Protein AF-A0A3A8H8J2-F1 (afdb_monomer)

Nearest PDB structures (foldseek):
  6zw6-assembly1_A  TM=9.682E-01  e=2.408E+00  Nostoc punctiforme
  6zw4-assembly1_A  TM=9.435E-01  e=4.474E+00  Nostoc punctiforme
  6zw5-assembly1_A  TM=9.559E-01  e=4.474E+00  Nostoc punctiforme
  6zw4-assembly1_E  TM=9.438E-01  e=4.205E+00  Nostoc punctiforme
  6zvr-assembly1_D  TM=9.524E-01  e=6.097E+00  Nostoc punctiforme

Solvent-accessible surface area (backbone atoms only — not comparable to full-atom values): 11533 Å² total; per-residue (Å²): 122,80,70,59,61,59,53,54,54,52,54,53,54,53,54,53,53,53,52,52,54,60,74,68,52,79,80,79,77,80,81,73,85,75,86,82,81,88,80,80,90,76,84,90,77,90,81,81,87,77,86,82,76,90,76,78,87,68,84,80,70,72,76,72,79,73,74,84,72,81,78,79,74,76,77,56,98,83,63,73,75,80,78,76,81,63,86,83,65,74,85,75,86,68,77,83,81,75,84,77,77,80,87,42,43,54,58,52,26,55,53,35,50,51,51,37,51,55,52,51,52,50,47,56,52,47,54,51,52,32,51,54,25,53,76,70,65,37,61,68,58,28,54,55,42,51,57,48,46,53,52,51,54,53,52,46,50,52,36,51,53,50,31,52,58,25,53,55,49,37,69,73,49,77,80,83,132

pLDDT: mean 78.13, std 18.02, range [47.19, 98.69]

Foldseek 3Di:
DVVVVVVVVVVVVVVVVVVVCVVPDDPPDDDDDDDDDDDDDDDDDDDDDDDDDDDDDDPDDDPDPDDPDPPPDDDDVPDDPPDPDDDCDDPDPDDDDDDDDDCALVVVLVVLVVVLVVLVVVLVVLVVVLVVCVVVVPPVSNVVSVVVNVVSVVVSVVSVVSSVVSVVRNVVDDDDD

Secondary structure (DSSP, 8-state):
-HHHHHHHHHHHHHHHHHHHHHHT---------PPPPPPPP-PPPPPPPPPPPPP-------PPPPP-----PPPPTTPPPPPP--TTPPPP-PPPPPPPPP--HHHHHHHHHHHHHHHHHHHHHHHHHHHHHHHTT-HHHHHHHHHHHHHHHHHHHHHHHHHHHHHHHHHHSPPP-

Sequence (177 aa):
MRNRERVMLGSAAVLVAALIAVALWPSREASSPAAAPPVPNASPGPVTAAQVSPKRAVPVRTPDPAPPHATVVPPSPGDVPPEPEVANAPPQQNDPIEEEKPQTARWKLEKTEHIATLLGRDVSRLEGERQEAKSRGDKARVEQVDALLKRHRVRLNELREEARTLAEAARSEPPEP

Structure (mmCIF, N/CA/C/O backbone):
data_AF-A0A3A8H8J2-F1
#
_entry.id   AF-A0A3A8H8J2-F1
#
loop_
_atom_site.group_PDB
_atom_site.id
_atom_site.type_symbol
_atom_site.label_atom_id
_atom_site.label_alt_id
_atom_site.label_comp_id
_atom_site.label_asym_id
_atom_site.label_entity_id
_atom_site.label_seq_id
_atom_site.pdbx_PDB_ins_code
_atom_site.Cartn_x
_atom_site.Cartn_y
_atom_site.Cartn_z
_atom_site.occupancy
_atom_site.B_iso_or_equiv
_atom_site.auth_seq_id
_atom_site.auth_comp_id
_atom_site.auth_asym_id
_atom_site.auth_atom_id
_atom_site.pdbx_PDB_model_num
ATOM 1 N N . MET A 1 1 ? 41.102 -11.142 32.131 1.00 49.00 1 MET A N 1
ATOM 2 C CA . MET A 1 1 ? 40.421 -11.950 31.087 1.00 49.00 1 MET A CA 1
ATOM 3 C C . MET A 1 1 ? 39.319 -12.885 31.620 1.00 49.00 1 MET A C 1
ATOM 5 O O . MET A 1 1 ? 38.440 -13.224 30.845 1.00 49.00 1 MET A O 1
ATOM 9 N N . ARG A 1 2 ? 39.259 -13.208 32.926 1.00 53.50 2 ARG A N 1
ATOM 10 C CA . ARG A 1 2 ? 38.277 -14.142 33.538 1.00 53.50 2 ARG A CA 1
ATOM 11 C C . ARG A 1 2 ? 36.784 -13.755 33.482 1.00 53.50 2 ARG A C 1
ATOM 13 O O . ARG A 1 2 ? 35.932 -14.595 33.747 1.00 53.50 2 ARG A O 1
ATOM 20 N N . ASN A 1 3 ? 36.444 -12.510 33.142 1.00 54.16 3 ASN A N 1
ATOM 21 C CA . ASN A 1 3 ? 35.048 -12.040 33.159 1.00 54.16 3 ASN A CA 1
ATOM 22 C C . ASN A 1 3 ? 34.329 -12.238 31.813 1.00 54.16 3 ASN A C 1
ATOM 24 O O . ASN A 1 3 ? 33.105 -12.201 31.775 1.00 54.16 3 ASN A O 1
ATOM 28 N N . ARG A 1 4 ? 35.067 -12.459 30.714 1.00 55.25 4 ARG A N 1
ATOM 29 C CA . ARG A 1 4 ? 34.482 -12.650 29.373 1.00 55.25 4 ARG A CA 1
ATOM 30 C C . ARG A 1 4 ? 33.966 -14.078 29.166 1.00 55.25 4 ARG A C 1
ATOM 32 O O . ARG A 1 4 ? 32.912 -14.260 28.571 1.00 55.25 4 ARG A O 1
ATOM 39 N N . GLU A 1 5 ? 34.641 -15.067 29.749 1.00 53.31 5 GLU A N 1
ATOM 40 C CA . GLU A 1 5 ? 34.224 -16.478 29.709 1.00 53.31 5 GLU A CA 1
ATOM 41 C C . GLU A 1 5 ? 32.900 -16.705 30.454 1.00 53.31 5 GLU A C 1
ATOM 43 O O . GLU A 1 5 ? 32.023 -17.410 29.965 1.00 53.31 5 GLU A O 1
ATOM 48 N N . ARG A 1 6 ? 32.695 -16.028 31.593 1.00 55.31 6 ARG A N 1
ATOM 49 C CA . ARG A 1 6 ? 31.456 -16.146 32.384 1.00 55.31 6 ARG A CA 1
ATOM 50 C C . ARG A 1 6 ? 30.223 -15.588 31.666 1.00 55.31 6 ARG A C 1
ATOM 52 O O . ARG A 1 6 ? 29.133 -16.121 31.842 1.00 55.31 6 ARG A O 1
ATOM 59 N N . VAL A 1 7 ? 30.391 -14.550 30.843 1.00 59.06 7 VAL A N 1
ATOM 60 C CA . VAL A 1 7 ? 29.289 -13.962 30.061 1.00 59.06 7 VAL A CA 1
ATOM 61 C C . VAL A 1 7 ? 28.930 -14.847 28.861 1.00 59.06 7 VAL A C 1
ATOM 63 O O . VAL A 1 7 ? 27.748 -15.026 28.581 1.00 59.06 7 VAL A O 1
ATOM 66 N N . MET A 1 8 ? 29.917 -15.470 28.204 1.00 58.06 8 MET A N 1
ATOM 67 C CA . MET A 1 8 ? 29.667 -16.426 27.113 1.00 58.06 8 MET A CA 1
ATOM 68 C C . MET A 1 8 ? 29.021 -17.739 27.585 1.00 58.06 8 MET A C 1
ATOM 70 O O . MET A 1 8 ? 28.168 -18.285 26.892 1.00 58.06 8 MET A O 1
ATOM 74 N N . LEU A 1 9 ? 29.374 -18.238 28.773 1.00 58.69 9 LEU A N 1
ATOM 75 C CA . LEU A 1 9 ? 28.719 -19.422 29.345 1.00 58.69 9 LEU A CA 1
ATOM 76 C C . LEU A 1 9 ? 27.254 -19.153 29.730 1.00 58.69 9 LEU A C 1
ATOM 78 O O . LEU A 1 9 ? 26.402 -20.023 29.557 1.00 58.69 9 LEU A O 1
ATOM 82 N N . GLY A 1 10 ? 26.943 -17.938 30.196 1.00 57.66 10 GLY A N 1
ATOM 83 C CA . GLY A 1 10 ? 25.572 -17.536 30.520 1.00 57.66 10 GLY A CA 1
ATOM 84 C C . GLY A 1 10 ? 24.660 -17.453 29.293 1.00 57.66 10 GLY A C 1
ATOM 85 O O . GLY A 1 10 ? 23.519 -17.906 29.350 1.00 57.66 10 GLY A O 1
ATOM 86 N N . SER A 1 11 ? 25.157 -16.935 28.163 1.00 59.81 11 SER A N 1
ATOM 87 C CA . SER A 1 11 ? 24.361 -16.839 26.931 1.00 59.81 11 SER A CA 1
ATOM 88 C C . SER A 1 11 ? 24.092 -18.203 26.291 1.00 59.81 11 SER A C 1
ATOM 90 O O . SER A 1 11 ? 22.988 -18.439 25.797 1.00 59.81 11 SER A O 1
ATOM 92 N N . ALA A 1 12 ? 25.055 -19.128 26.357 1.00 63.53 12 ALA A N 1
ATOM 93 C CA . ALA A 1 12 ? 24.879 -20.493 25.867 1.00 63.53 12 ALA A CA 1
ATOM 94 C C . ALA A 1 12 ? 23.806 -21.261 26.661 1.00 63.53 12 ALA A C 1
ATOM 96 O O . ALA A 1 12 ? 22.969 -21.941 26.069 1.00 63.53 12 ALA A O 1
ATOM 97 N N . ALA A 1 13 ? 23.769 -21.102 27.989 1.00 65.62 13 ALA A N 1
ATOM 98 C CA . ALA A 1 13 ? 22.772 -21.757 28.837 1.00 65.62 13 ALA A CA 1
ATOM 99 C C . ALA A 1 13 ? 21.334 -21.283 28.544 1.00 65.62 13 ALA A C 1
ATOM 101 O O . ALA A 1 13 ? 20.406 -22.092 28.521 1.00 65.62 13 ALA A O 1
ATOM 102 N N . VAL A 1 14 ? 21.146 -19.989 28.258 1.00 74.50 14 VAL A N 1
ATOM 103 C CA . VAL A 1 14 ? 19.829 -19.423 27.909 1.00 74.50 14 VAL A CA 1
ATOM 104 C C . VAL A 1 14 ? 19.326 -19.954 26.562 1.00 74.50 14 VAL A C 1
ATOM 106 O O . VAL A 1 14 ? 18.147 -20.279 26.432 1.00 74.50 14 VAL A O 1
ATOM 109 N N . LEU A 1 15 ? 20.215 -20.104 25.575 1.00 75.00 15 LEU A N 1
ATOM 110 C CA . LEU A 1 15 ? 19.875 -20.656 24.258 1.00 75.00 15 LEU A CA 1
ATOM 111 C C . LEU A 1 15 ? 19.410 -22.117 24.339 1.00 75.00 15 LEU A C 1
ATOM 113 O O . LEU A 1 15 ? 18.417 -22.485 23.712 1.00 75.00 15 LEU A O 1
ATOM 117 N N . VAL A 1 16 ? 20.081 -22.934 25.154 1.00 77.38 16 VAL A N 1
ATOM 118 C CA . VAL A 1 16 ? 19.696 -24.337 25.369 1.00 77.38 16 VAL A CA 1
ATOM 119 C C . VAL A 1 16 ? 18.342 -24.436 26.079 1.00 77.38 16 VAL A C 1
ATOM 121 O O . VAL A 1 16 ? 17.494 -25.226 25.668 1.00 77.38 16 VAL A O 1
ATOM 124 N N . ALA A 1 17 ? 18.090 -23.595 27.087 1.00 74.88 17 ALA A N 1
ATOM 125 C CA . ALA A 1 17 ? 16.802 -23.568 27.782 1.00 74.88 17 ALA A CA 1
ATOM 126 C C . ALA A 1 17 ? 15.639 -23.163 26.855 1.00 74.88 17 ALA A C 1
ATOM 128 O O . ALA A 1 17 ? 14.565 -23.762 26.916 1.00 74.88 17 ALA A O 1
ATOM 129 N N . ALA A 1 18 ? 15.859 -22.194 25.960 1.00 75.75 18 ALA A N 1
ATOM 130 C CA . ALA A 1 18 ? 14.857 -21.773 24.982 1.00 75.75 18 ALA A CA 1
ATOM 131 C C . ALA A 1 18 ? 14.518 -22.888 23.977 1.00 75.75 18 ALA A C 1
ATOM 133 O O . ALA A 1 18 ? 13.346 -23.108 23.675 1.00 75.75 18 ALA A O 1
ATOM 134 N N . LEU A 1 19 ? 15.521 -23.635 23.504 1.00 76.25 19 LEU A N 1
ATOM 135 C CA . LEU A 1 19 ? 15.310 -24.767 22.594 1.00 76.25 19 LEU A CA 1
ATOM 136 C C . LEU A 1 19 ? 14.519 -25.904 23.254 1.00 76.25 19 LEU A C 1
ATOM 138 O O . LEU A 1 19 ? 13.615 -26.461 22.633 1.00 76.25 19 LEU A O 1
ATOM 142 N N . ILE A 1 20 ? 14.803 -26.209 24.523 1.00 76.75 20 ILE A N 1
ATOM 143 C CA . ILE A 1 20 ? 14.064 -27.222 25.289 1.00 76.75 20 ILE A CA 1
ATOM 144 C C . ILE A 1 20 ? 12.602 -26.794 25.496 1.00 76.75 20 ILE A C 1
ATOM 146 O O . ILE A 1 20 ? 11.697 -27.610 25.330 1.00 76.75 20 ILE A O 1
ATOM 150 N N . ALA A 1 21 ? 12.349 -25.514 25.790 1.00 76.31 21 ALA A N 1
ATOM 151 C CA . ALA A 1 21 ? 10.994 -24.991 25.970 1.00 76.31 21 ALA A CA 1
ATOM 152 C C . ALA A 1 21 ? 10.143 -25.063 24.689 1.00 76.31 21 ALA A C 1
ATOM 154 O O . ALA A 1 21 ? 8.949 -25.345 24.765 1.00 76.31 21 ALA A O 1
ATOM 155 N N . VAL A 1 22 ? 10.751 -24.846 23.517 1.00 74.69 22 VAL A N 1
ATOM 156 C CA . VAL A 1 22 ? 10.069 -24.997 22.221 1.00 74.69 22 VAL A CA 1
ATOM 157 C C . VAL A 1 22 ? 9.803 -26.469 21.907 1.00 74.69 22 VAL A C 1
ATOM 159 O O . VAL A 1 22 ? 8.708 -26.805 21.466 1.00 74.69 22 VAL A O 1
ATOM 162 N N . ALA A 1 23 ? 10.764 -27.359 22.173 1.00 71.12 23 ALA A N 1
ATOM 163 C CA . ALA A 1 23 ? 10.609 -28.792 21.918 1.00 71.12 23 ALA A CA 1
ATOM 164 C C . ALA A 1 23 ? 9.532 -29.453 22.799 1.00 71.12 23 ALA A C 1
ATOM 166 O O . ALA A 1 23 ? 8.901 -30.419 22.380 1.00 71.12 23 ALA A O 1
ATOM 167 N N . LEU A 1 24 ? 9.309 -28.931 24.008 1.00 73.75 24 LEU A N 1
ATOM 168 C CA . LEU A 1 24 ? 8.282 -29.408 24.941 1.00 73.75 24 LEU A CA 1
ATOM 169 C C . LEU A 1 24 ? 6.940 -28.676 24.793 1.00 73.75 24 LEU A C 1
ATOM 171 O O . LEU A 1 24 ? 6.024 -28.932 25.577 1.00 73.75 24 LEU A O 1
ATOM 175 N N . TRP A 1 25 ? 6.801 -27.769 23.819 1.00 64.25 25 TRP A N 1
ATOM 176 C CA . TRP A 1 25 ? 5.549 -27.051 23.618 1.00 64.25 25 TRP A CA 1
ATOM 177 C C . TRP A 1 25 ? 4.489 -27.994 23.027 1.00 64.25 25 TRP A C 1
ATOM 179 O O . TRP A 1 25 ? 4.687 -28.515 21.927 1.00 64.25 25 TRP A O 1
ATOM 189 N N . PRO A 1 26 ? 3.350 -28.228 23.705 1.00 57.72 26 PRO A N 1
ATOM 190 C CA . PRO A 1 26 ? 2.329 -29.129 23.192 1.00 57.72 26 PRO A CA 1
ATOM 191 C C . PRO A 1 26 ? 1.707 -28.538 21.923 1.00 57.72 26 PRO A C 1
ATOM 193 O O . PRO A 1 26 ? 1.135 -27.443 21.956 1.00 57.72 26 PRO A O 1
ATOM 196 N N . SER A 1 27 ? 1.795 -29.262 20.804 1.00 54.00 27 SER A N 1
ATOM 197 C CA . SER A 1 27 ? 1.045 -28.927 19.592 1.00 54.00 27 SER A CA 1
ATOM 198 C C . SER A 1 27 ? -0.444 -29.017 19.894 1.00 54.00 27 SER A C 1
ATOM 200 O O . SER A 1 27 ? -0.996 -30.093 20.106 1.00 54.00 27 SER A O 1
ATOM 202 N N . ARG A 1 28 ? -1.107 -27.863 19.925 1.00 54.03 28 ARG A N 1
ATOM 203 C CA . ARG A 1 28 ? -2.562 -27.778 19.990 1.00 54.03 28 ARG A CA 1
ATOM 204 C C . ARG A 1 28 ? -3.109 -28.225 18.636 1.00 54.03 28 ARG A C 1
ATOM 206 O O . ARG A 1 28 ? -3.117 -27.440 17.692 1.00 54.03 28 ARG A O 1
ATOM 213 N N . GLU A 1 29 ? -3.513 -29.489 18.538 1.00 49.72 29 GLU A N 1
ATOM 214 C CA . GLU A 1 29 ? -4.222 -30.011 17.370 1.00 49.72 29 GLU A CA 1
ATOM 215 C C . GLU A 1 29 ? -5.443 -29.132 17.080 1.00 49.72 29 GLU A C 1
ATOM 217 O O . GLU A 1 29 ? -6.273 -28.848 17.950 1.00 49.72 29 GLU A O 1
ATOM 222 N N . ALA A 1 30 ? -5.520 -28.652 15.841 1.00 51.06 30 ALA A N 1
ATOM 223 C CA . ALA A 1 30 ? -6.681 -27.955 15.331 1.00 51.06 30 ALA A CA 1
ATOM 224 C C . ALA A 1 30 ? -7.847 -28.951 15.273 1.00 51.06 30 ALA A C 1
ATOM 226 O O . ALA A 1 30 ? -7.834 -29.887 14.476 1.00 51.06 30 ALA A O 1
ATOM 227 N N . SER A 1 31 ? -8.856 -28.763 16.125 1.00 47.19 31 SER A N 1
ATOM 228 C CA . SER A 1 31 ? -10.112 -29.501 16.009 1.00 47.19 31 SER A CA 1
ATOM 229 C C . SER A 1 31 ? -10.767 -29.177 14.667 1.00 47.19 31 SER A C 1
ATOM 231 O O . SER A 1 31 ? -11.186 -28.047 14.418 1.00 47.19 31 SER A O 1
ATOM 233 N N . SER A 1 32 ? -10.837 -30.189 13.808 1.00 51.22 32 SER A N 1
ATOM 234 C CA . SER A 1 32 ? -11.626 -30.190 12.580 1.00 51.22 32 SER A CA 1
ATOM 235 C C . SER A 1 32 ? -13.114 -30.032 12.936 1.00 51.22 32 SER A C 1
ATOM 237 O O . SER A 1 32 ? -13.593 -30.776 13.799 1.00 51.22 32 SER A O 1
ATOM 239 N N . PRO A 1 33 ? -13.870 -29.085 12.349 1.00 58.41 33 PRO A N 1
ATOM 240 C CA . PRO A 1 33 ? -15.294 -28.977 12.631 1.00 58.41 33 PRO A CA 1
ATOM 241 C C . PRO A 1 33 ? -16.032 -30.167 12.007 1.00 58.41 33 PRO A C 1
ATOM 243 O O . PRO A 1 33 ? -16.112 -30.316 10.789 1.00 58.41 33 PRO A O 1
ATOM 246 N N . ALA A 1 34 ? -16.555 -31.024 12.882 1.00 51.12 34 ALA A N 1
ATOM 247 C CA . ALA A 1 34 ? -17.435 -32.130 12.546 1.00 51.12 34 ALA A CA 1
ATOM 248 C C . ALA A 1 34 ? -18.704 -31.636 11.828 1.00 51.12 34 ALA A C 1
ATOM 250 O O . ALA A 1 34 ? -19.263 -30.588 12.157 1.00 51.12 34 ALA A O 1
ATOM 251 N N . ALA A 1 35 ? -19.145 -32.425 10.849 1.00 53.75 35 ALA A N 1
ATOM 252 C CA . ALA A 1 35 ? -20.349 -32.217 10.060 1.00 53.75 35 ALA A CA 1
ATOM 253 C C . ALA A 1 35 ? -21.600 -32.026 10.940 1.00 53.75 35 ALA A C 1
ATOM 255 O O . ALA A 1 35 ? -21.853 -32.802 11.862 1.00 53.75 35 ALA A O 1
ATOM 256 N N . ALA A 1 36 ? -22.394 -31.000 10.628 1.00 62.31 36 ALA A N 1
ATOM 257 C CA . ALA A 1 36 ? -23.679 -30.745 11.269 1.00 62.31 36 ALA A CA 1
ATOM 258 C C . ALA A 1 36 ? -24.768 -31.702 10.732 1.00 62.31 36 ALA A C 1
ATOM 260 O O . ALA A 1 36 ? -24.792 -31.969 9.527 1.00 62.31 36 ALA A O 1
ATOM 261 N N . PRO A 1 37 ? -25.691 -32.198 11.578 1.00 62.94 37 PRO A N 1
ATOM 262 C CA . PRO A 1 37 ? -26.847 -32.968 11.124 1.00 62.94 37 PRO A CA 1
ATOM 263 C C . PRO A 1 37 ? -27.931 -32.053 10.514 1.00 62.94 37 PRO A C 1
ATOM 265 O O . PRO A 1 37 ? -28.010 -30.874 10.870 1.00 62.94 37 PRO A O 1
ATOM 268 N N . PRO A 1 38 ? -28.795 -32.567 9.616 1.00 52.28 38 PRO A N 1
ATOM 269 C CA . PRO A 1 38 ? -29.847 -31.768 8.997 1.00 52.28 38 PRO A CA 1
ATOM 270 C C . PRO A 1 38 ? -30.987 -31.474 9.985 1.00 52.28 38 PRO A C 1
ATOM 272 O O . PRO A 1 38 ? -31.491 -32.362 10.671 1.00 52.28 38 PRO A O 1
ATOM 275 N N . VAL A 1 39 ? -31.410 -30.210 10.026 1.00 59.62 39 VAL A N 1
ATOM 276 C CA . VAL A 1 39 ? -32.594 -29.722 10.752 1.00 59.62 39 VAL A CA 1
ATOM 277 C C . VAL A 1 39 ? -33.885 -30.099 10.006 1.00 59.62 39 VAL A C 1
ATOM 279 O O . VAL A 1 39 ? -33.958 -29.879 8.796 1.00 59.62 39 VAL A O 1
ATOM 282 N N . PRO A 1 40 ? -34.925 -30.627 10.683 1.00 56.91 40 PRO A N 1
ATOM 283 C CA . PRO A 1 40 ? -36.221 -30.870 10.060 1.00 56.91 40 PRO A CA 1
ATOM 284 C C . PRO A 1 40 ? -37.041 -29.575 9.918 1.00 56.91 40 PRO A C 1
ATOM 286 O O . PRO A 1 40 ? -37.102 -28.749 10.828 1.00 56.91 40 PRO A O 1
ATOM 289 N N . ASN A 1 41 ? -37.693 -29.438 8.759 1.00 50.16 41 ASN A N 1
ATOM 290 C CA . ASN A 1 41 ? -38.646 -28.383 8.400 1.00 50.16 41 ASN A CA 1
ATOM 291 C C . ASN A 1 41 ? -39.731 -28.166 9.471 1.00 50.16 41 ASN A C 1
ATOM 293 O O . ASN A 1 41 ? -40.466 -29.096 9.801 1.00 50.16 41 ASN A O 1
ATOM 297 N N . ALA A 1 42 ? -39.915 -26.918 9.907 1.00 47.78 42 ALA A N 1
ATOM 298 C CA . ALA A 1 42 ? -41.082 -26.476 10.668 1.00 47.78 42 ALA A CA 1
ATOM 299 C C . ALA A 1 42 ? -41.831 -25.379 9.887 1.00 47.78 42 ALA A C 1
ATOM 301 O O . ALA A 1 42 ? -41.242 -24.385 9.467 1.00 47.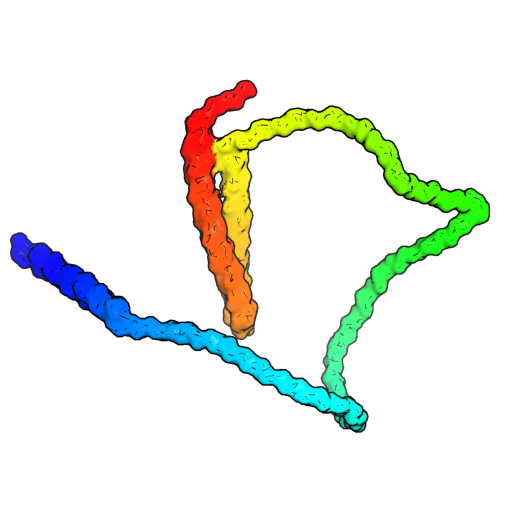78 42 ALA A O 1
ATOM 302 N N . SER A 1 43 ? -43.129 -25.606 9.667 1.00 52.62 43 SER A N 1
ATOM 303 C CA . SER A 1 43 ? -44.062 -24.720 8.951 1.00 52.62 43 SER A CA 1
ATOM 304 C C . SER A 1 43 ? -44.279 -23.365 9.649 1.00 52.62 43 SER A C 1
ATOM 306 O O . SER A 1 43 ? -44.133 -23.281 10.869 1.00 52.62 43 SER A O 1
ATOM 308 N N . PRO A 1 44 ? -44.704 -22.314 8.918 1.00 54.06 44 PRO A N 1
ATOM 309 C CA . PRO A 1 44 ? -44.978 -21.001 9.494 1.00 54.06 44 PRO A CA 1
ATOM 310 C C . PRO A 1 44 ? -46.391 -20.927 10.100 1.00 54.06 44 PRO A C 1
ATOM 312 O O . PRO A 1 44 ? -47.389 -21.112 9.406 1.00 54.06 44 PRO A O 1
ATOM 315 N N . GLY A 1 45 ? -46.477 -20.618 11.395 1.00 53.66 45 GLY A N 1
ATOM 316 C CA . GLY A 1 45 ? -47.710 -20.169 12.054 1.00 53.66 45 GLY A CA 1
ATOM 317 C C . GLY A 1 45 ? -47.810 -18.632 12.073 1.00 53.66 45 GLY A C 1
ATOM 318 O O . GLY A 1 45 ? -46.775 -17.962 12.066 1.00 53.66 45 GLY A O 1
ATOM 319 N N . PRO A 1 46 ? -49.022 -18.044 12.092 1.00 49.62 46 PRO A N 1
ATOM 320 C CA . PRO A 1 46 ? -49.209 -16.598 12.007 1.00 49.62 46 PRO A CA 1
ATOM 321 C C . PRO A 1 46 ? -48.925 -15.911 13.351 1.00 49.62 46 PRO A C 1
ATOM 323 O O . PRO A 1 46 ? -49.479 -16.279 14.385 1.00 49.62 46 PRO A O 1
ATOM 326 N N . VAL A 1 47 ? -48.077 -14.880 13.330 1.00 55.28 47 VAL A N 1
ATOM 327 C CA . VAL A 1 47 ? -47.766 -14.039 14.495 1.00 55.28 47 VAL A CA 1
ATOM 328 C C . VAL A 1 47 ? -48.761 -12.883 14.616 1.00 55.28 47 VAL A C 1
ATOM 330 O O . VAL A 1 47 ? -48.912 -12.064 13.712 1.00 55.28 47 VAL A O 1
ATOM 333 N N . THR A 1 48 ? -49.441 -12.810 15.758 1.00 49.59 48 THR A N 1
ATOM 334 C CA . THR A 1 48 ? -50.308 -11.697 16.165 1.00 49.59 48 THR A CA 1
ATOM 335 C C . THR A 1 48 ? -49.486 -10.467 16.558 1.00 49.59 48 THR A C 1
ATOM 337 O O . THR A 1 48 ? -48.517 -10.573 17.309 1.00 49.59 48 THR A O 1
ATOM 340 N N . ALA A 1 49 ? -49.891 -9.295 16.061 1.00 50.75 49 ALA A N 1
ATOM 341 C CA . ALA A 1 49 ? -49.215 -8.016 16.258 1.00 50.75 49 ALA A CA 1
ATOM 342 C C . ALA A 1 49 ? -49.257 -7.541 17.724 1.00 50.75 49 ALA A C 1
ATOM 344 O O . ALA A 1 49 ? -50.327 -7.281 18.273 1.00 50.75 49 ALA A O 1
ATOM 345 N N . ALA A 1 50 ? -48.083 -7.382 18.338 1.00 50.16 50 ALA A N 1
ATOM 346 C CA . ALA A 1 50 ? -47.923 -6.703 19.618 1.00 50.16 50 ALA A CA 1
ATOM 347 C C . ALA A 1 50 ? -47.779 -5.183 19.408 1.00 50.16 50 ALA A C 1
ATOM 349 O O . ALA A 1 50 ? -47.068 -4.724 18.513 1.00 50.16 50 ALA A O 1
ATOM 350 N N . GLN A 1 51 ? -48.487 -4.421 20.243 1.00 48.91 51 GLN A N 1
ATOM 351 C CA . GLN A 1 51 ? -48.567 -2.960 20.247 1.00 48.91 51 GLN A CA 1
ATOM 352 C C . GLN A 1 51 ? -47.193 -2.291 20.425 1.00 48.91 51 GLN A C 1
ATOM 354 O O . GLN A 1 51 ? -46.400 -2.677 21.281 1.00 48.91 51 GLN A O 1
ATOM 359 N N . VAL A 1 52 ? -46.937 -1.250 19.628 1.00 48.78 52 VAL A N 1
ATOM 360 C CA . VAL A 1 52 ? -45.697 -0.462 19.634 1.00 48.78 52 VAL A CA 1
ATOM 361 C C . VAL A 1 52 ? -45.880 0.795 20.495 1.00 48.78 52 VAL A C 1
ATOM 363 O O . VAL A 1 52 ? -46.735 1.630 20.207 1.00 48.78 52 VAL A O 1
ATOM 366 N N . SER A 1 53 ? -45.056 0.937 21.536 1.00 53.72 53 SER A N 1
ATOM 367 C CA . SER A 1 53 ? -44.910 2.147 22.365 1.00 53.72 53 SER A CA 1
ATOM 368 C C . SER A 1 53 ? -44.425 3.364 21.550 1.00 53.72 53 SER A C 1
ATOM 370 O O . SER A 1 53 ? -43.708 3.186 20.561 1.00 53.72 53 SER A O 1
ATOM 372 N N . PRO A 1 54 ? -44.754 4.614 21.944 1.00 53.25 54 PRO A N 1
ATOM 373 C CA . PRO A 1 54 ? -44.483 5.793 21.126 1.00 53.25 54 PRO A CA 1
ATOM 374 C C . PRO A 1 54 ? -42.981 6.035 20.932 1.00 53.25 54 PRO A C 1
ATOM 376 O O . PRO A 1 54 ? -42.192 6.156 21.870 1.00 53.25 54 PRO A O 1
ATOM 379 N N . LYS A 1 55 ? -42.607 6.089 19.654 1.00 54.91 55 LYS A N 1
ATOM 380 C CA . LYS A 1 55 ? -41.253 6.233 19.127 1.00 54.91 55 LYS A CA 1
ATOM 381 C C . LYS A 1 55 ? -40.712 7.636 19.425 1.00 54.91 55 LYS A C 1
ATOM 383 O O . LYS A 1 55 ? -41.325 8.637 19.067 1.00 54.91 55 LYS A O 1
ATOM 388 N N . ARG A 1 56 ? -39.535 7.689 20.055 1.00 53.41 56 ARG A N 1
ATOM 389 C CA . ARG A 1 56 ? -38.691 8.884 20.225 1.00 53.41 56 ARG A CA 1
ATOM 390 C C . ARG A 1 56 ? -38.591 9.650 18.899 1.00 53.41 56 ARG A C 1
ATOM 392 O O . ARG A 1 56 ? -38.256 9.046 17.881 1.00 53.41 56 ARG A O 1
ATOM 399 N N . ALA A 1 57 ? -38.874 10.954 18.923 1.00 57.16 57 ALA A N 1
ATOM 400 C CA . ALA A 1 57 ? -38.793 11.825 17.753 1.00 57.16 57 ALA A CA 1
ATOM 401 C C . ALA A 1 57 ? -37.374 11.797 17.161 1.00 57.16 57 ALA A C 1
ATOM 403 O O . ALA A 1 57 ? -36.409 12.252 17.777 1.00 57.16 57 ALA A O 1
ATOM 404 N N . VAL A 1 58 ? -37.262 11.204 15.975 1.00 56.38 58 VAL A N 1
ATOM 405 C CA . VAL A 1 58 ? -36.070 11.244 15.127 1.00 56.38 58 VAL A CA 1
ATOM 406 C C . VAL A 1 58 ? -36.097 12.587 14.391 1.00 56.38 58 VAL A C 1
ATOM 408 O O . VAL A 1 58 ? -37.170 12.966 13.917 1.00 56.38 58 VAL A O 1
ATOM 411 N N . PRO A 1 59 ? -34.975 13.320 14.270 1.00 55.06 59 PRO A N 1
ATOM 412 C CA . PRO A 1 59 ? -34.923 14.498 13.415 1.00 55.06 59 PRO A CA 1
ATOM 413 C C . PRO A 1 59 ? -35.346 14.101 12.000 1.00 55.06 59 PRO A C 1
ATOM 415 O O . PRO A 1 59 ? -34.755 13.194 11.408 1.00 55.06 59 PRO A O 1
ATOM 418 N N . VAL A 1 60 ? -36.389 14.749 11.481 1.00 58.41 60 VAL A N 1
ATOM 419 C CA . VAL A 1 60 ? -36.836 14.574 10.099 1.00 58.41 60 VAL A CA 1
ATOM 420 C C . VAL A 1 60 ? -35.686 15.029 9.209 1.00 58.41 60 VAL A C 1
ATOM 422 O O . VAL A 1 60 ? -35.451 16.225 9.050 1.00 58.41 60 VAL A O 1
ATOM 425 N N . ARG A 1 61 ? -34.934 14.076 8.651 1.00 60.16 61 ARG A N 1
ATOM 426 C CA . ARG A 1 61 ? -34.149 14.362 7.456 1.00 60.16 61 ARG A CA 1
ATOM 427 C C . ARG A 1 61 ? -35.167 14.691 6.376 1.00 60.16 61 ARG A C 1
ATOM 429 O O . ARG A 1 61 ? -36.019 13.861 6.063 1.00 60.16 61 ARG A O 1
ATOM 436 N N . THR A 1 62 ? -35.106 15.915 5.866 1.00 64.06 62 THR A N 1
ATOM 437 C CA . THR A 1 62 ? -35.712 16.260 4.582 1.00 64.06 62 THR A CA 1
ATOM 438 C C . THR A 1 62 ? -35.364 15.152 3.589 1.00 64.06 62 THR A C 1
ATOM 440 O O . THR A 1 62 ? -34.196 14.749 3.559 1.00 64.06 62 THR A O 1
ATOM 443 N N . PRO A 1 63 ? -36.338 14.616 2.832 1.00 62.91 63 PRO A N 1
ATOM 444 C CA . PRO A 1 63 ? -36.022 13.704 1.747 1.00 62.91 63 PRO A CA 1
ATOM 445 C C . PRO A 1 63 ? -34.968 14.375 0.869 1.00 62.91 63 PRO A C 1
ATOM 447 O O . PRO A 1 63 ? -35.126 15.550 0.527 1.00 62.91 63 PRO A O 1
ATOM 450 N N . ASP A 1 64 ? -33.891 13.656 0.552 1.00 63.25 64 ASP A N 1
ATOM 451 C CA . ASP A 1 64 ? -33.024 14.051 -0.556 1.00 63.25 64 ASP A CA 1
ATOM 452 C C . ASP A 1 64 ? -33.927 14.336 -1.766 1.00 63.25 64 ASP A C 1
ATOM 454 O O . ASP A 1 64 ? -34.896 13.586 -1.969 1.00 63.25 64 ASP A O 1
ATOM 458 N N . PRO A 1 65 ? -33.684 15.403 -2.551 1.00 66.06 65 PRO A N 1
ATO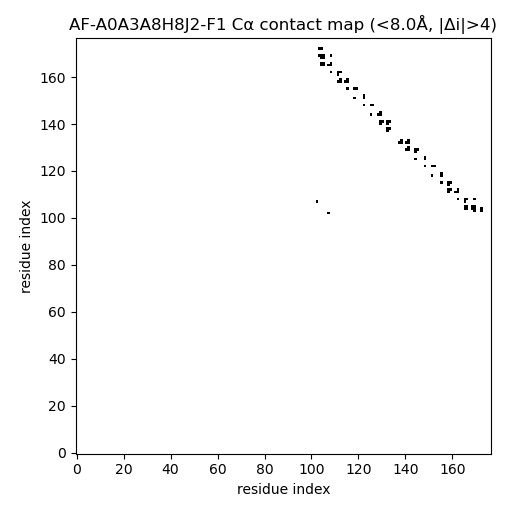M 459 C CA . PRO A 1 65 ? -34.404 15.575 -3.798 1.00 66.06 65 PRO A CA 1
ATOM 460 C C . PRO A 1 65 ? -34.227 14.283 -4.593 1.00 66.06 65 PRO A C 1
ATOM 462 O O . PRO A 1 65 ? -33.100 13.830 -4.809 1.00 66.06 65 PRO A O 1
ATOM 465 N N . ALA A 1 66 ? -35.349 13.655 -4.955 1.00 66.62 66 ALA A N 1
ATOM 466 C CA . ALA A 1 66 ? -35.331 12.461 -5.781 1.00 66.62 66 ALA A CA 1
ATOM 467 C C . ALA A 1 66 ? -34.408 12.725 -6.981 1.00 66.62 66 ALA A C 1
ATOM 469 O O . ALA A 1 66 ? -34.474 13.825 -7.548 1.00 66.62 66 ALA A O 1
ATOM 470 N N . PRO A 1 67 ? -33.528 11.773 -7.346 1.00 67.12 67 PRO A N 1
ATOM 471 C CA . PRO A 1 67 ? -32.685 11.942 -8.520 1.00 67.12 67 PRO A CA 1
ATOM 472 C C . PRO A 1 67 ? -33.593 12.329 -9.691 1.00 67.12 67 PRO A C 1
ATOM 474 O O . PRO A 1 67 ? -34.693 11.774 -9.783 1.00 67.12 67 PRO A O 1
ATOM 477 N N . PRO A 1 68 ? -33.200 13.291 -10.547 1.00 65.94 68 PRO A N 1
ATOM 478 C CA . PRO A 1 68 ? -34.031 13.687 -11.671 1.00 65.94 68 PRO A CA 1
ATOM 479 C C . PRO A 1 68 ? -34.316 12.433 -12.491 1.00 65.94 68 PRO A C 1
ATOM 481 O O . PRO A 1 68 ? -33.422 11.863 -13.116 1.00 65.94 68 PRO A O 1
ATOM 484 N N . HIS A 1 69 ? -35.553 11.947 -12.411 1.00 62.94 69 HIS A N 1
ATOM 485 C CA . HIS A 1 69 ? -35.988 10.832 -13.226 1.00 62.94 69 HIS A CA 1
ATOM 486 C C . HIS A 1 69 ? -35.819 11.274 -14.676 1.00 62.94 69 HIS A C 1
ATOM 488 O O . HIS A 1 69 ? -36.297 12.346 -15.047 1.00 62.94 69 HIS A O 1
ATOM 494 N N . ALA A 1 70 ? -35.092 10.485 -15.468 1.00 68.44 70 ALA A N 1
ATOM 495 C CA . ALA A 1 70 ? -34.912 10.758 -16.883 1.00 68.44 70 ALA A CA 1
ATOM 496 C C . ALA A 1 70 ? -36.295 10.847 -17.538 1.00 68.44 70 ALA A C 1
ATOM 498 O O . ALA A 1 70 ? -37.006 9.848 -17.657 1.00 68.44 70 ALA A O 1
ATOM 499 N N . THR A 1 71 ? -36.705 12.055 -17.915 1.00 65.06 71 THR A N 1
ATOM 500 C CA . THR A 1 71 ? -37.933 12.274 -18.668 1.00 65.06 71 THR A CA 1
ATOM 501 C C . THR A 1 71 ? -37.684 11.746 -20.075 1.00 65.06 71 THR A C 1
ATOM 503 O O . THR A 1 71 ? -37.035 12.402 -20.887 1.00 65.06 71 THR A O 1
ATOM 506 N N . VAL A 1 72 ? -38.139 10.523 -20.352 1.00 67.56 72 VAL A N 1
ATOM 507 C CA . VAL A 1 72 ? -38.103 9.957 -21.703 1.00 67.56 72 VAL A CA 1
ATOM 508 C C . VAL A 1 72 ? -39.084 10.761 -22.549 1.00 67.56 72 VAL A C 1
ATOM 510 O O . VAL A 1 72 ? -40.297 10.678 -22.354 1.00 67.56 72 VAL A O 1
ATOM 513 N N . VAL A 1 73 ? -38.551 11.590 -23.445 1.00 78.56 73 VAL A N 1
ATOM 514 C CA . VAL A 1 73 ? -39.353 12.312 -24.432 1.00 78.56 73 VAL A CA 1
ATOM 515 C C . VAL A 1 73 ? -39.938 11.266 -25.384 1.00 78.56 73 VAL A C 1
ATOM 517 O O . VAL A 1 73 ? -39.170 10.482 -25.946 1.00 78.56 73 VAL A O 1
ATOM 520 N N . PRO A 1 74 ? -41.271 11.193 -25.546 1.00 73.81 74 PRO A N 1
ATOM 521 C CA . PRO A 1 74 ? -41.851 10.299 -26.532 1.00 73.81 74 PRO A CA 1
ATOM 522 C C . PRO A 1 74 ? -41.365 10.722 -27.927 1.00 73.81 74 PRO A C 1
ATOM 524 O O . PRO A 1 74 ? -41.355 11.924 -28.211 1.00 73.81 74 PRO A O 1
ATOM 527 N N . PRO A 1 75 ? -40.955 9.768 -28.783 1.00 72.06 75 PRO A N 1
ATOM 528 C CA . PRO A 1 75 ? -40.475 10.082 -30.122 1.00 72.06 75 PRO A CA 1
ATOM 529 C C . PRO A 1 75 ? -41.540 10.877 -30.878 1.00 72.06 75 PRO A C 1
ATOM 531 O O . PRO A 1 75 ? -42.732 10.553 -30.827 1.00 72.06 75 PRO A O 1
ATOM 534 N N . SER A 1 76 ? -41.117 11.950 -31.542 1.00 77.81 76 SER A N 1
ATOM 535 C CA . SER A 1 76 ? -42.038 12.770 -32.330 1.00 77.81 76 SER A CA 1
ATOM 536 C C . SER A 1 76 ? -42.516 11.982 -33.555 1.00 77.81 76 SER A C 1
ATOM 538 O O . SER A 1 76 ? -41.794 11.109 -34.037 1.00 77.81 76 SER A O 1
ATOM 540 N N . PRO A 1 77 ? -43.712 12.255 -34.108 1.00 72.94 77 PRO A N 1
ATOM 541 C CA . PRO A 1 77 ? -44.141 11.625 -35.354 1.00 72.94 77 PRO A CA 1
ATOM 542 C C . PRO A 1 77 ? -43.115 11.903 -36.467 1.00 72.94 77 PRO A C 1
ATOM 544 O O . PRO A 1 77 ? -42.983 13.040 -36.913 1.00 72.94 77 PRO A O 1
ATOM 547 N N . GLY A 1 78 ? -42.369 10.873 -36.878 1.00 71.12 78 GLY A N 1
ATOM 548 C CA . GLY A 1 78 ? -41.250 10.979 -37.824 1.00 71.12 78 GLY A CA 1
ATOM 549 C C . GLY A 1 78 ? -39.873 10.618 -37.252 1.00 71.12 78 GLY A C 1
ATOM 550 O O . GLY A 1 78 ? -38.938 10.473 -38.034 1.00 71.12 78 GLY A O 1
ATOM 551 N N . ASP A 1 79 ? -39.743 10.423 -35.935 1.00 72.62 79 ASP A N 1
ATOM 552 C CA . ASP A 1 79 ? -38.533 9.848 -35.338 1.00 72.62 79 ASP A CA 1
ATOM 553 C C . ASP A 1 79 ? -38.373 8.397 -35.800 1.00 72.62 79 ASP A C 1
ATOM 555 O O . ASP A 1 79 ? -39.203 7.527 -35.514 1.00 72.62 79 ASP A O 1
ATOM 559 N N . VAL A 1 80 ? -37.292 8.142 -36.532 1.00 74.31 80 VAL A N 1
ATOM 560 C CA . VAL A 1 80 ? -36.883 6.793 -36.914 1.00 74.31 80 VAL A CA 1
ATOM 561 C C . VAL A 1 80 ? -36.147 6.189 -35.715 1.00 74.31 80 VAL A C 1
ATOM 563 O O . VAL A 1 80 ? -35.196 6.805 -35.228 1.00 74.31 80 VAL A O 1
ATOM 566 N N . PRO A 1 81 ? -36.563 5.013 -35.207 1.00 71.06 81 PRO A N 1
ATOM 567 C CA . PRO A 1 81 ? -35.811 4.310 -34.175 1.00 71.06 81 PRO A CA 1
ATOM 568 C C . PRO A 1 81 ? -34.355 4.133 -34.626 1.00 71.06 81 PRO A C 1
ATOM 570 O O . PRO A 1 81 ? -34.147 3.834 -35.805 1.00 71.06 81 PRO A O 1
ATOM 573 N N . PRO A 1 82 ? -33.354 4.298 -33.738 1.00 74.75 82 PRO A N 1
ATOM 574 C CA . PRO A 1 82 ? -31.972 4.029 -34.113 1.00 74.75 82 PRO A CA 1
ATOM 575 C C . PRO A 1 82 ? -31.887 2.615 -34.688 1.00 74.75 82 PRO A C 1
ATOM 577 O O . PRO A 1 82 ? -32.504 1.689 -34.150 1.00 74.75 82 PRO A O 1
ATOM 580 N N . GLU A 1 83 ? -31.186 2.473 -35.814 1.00 74.75 83 GLU A N 1
ATOM 581 C CA . GLU A 1 83 ? -31.068 1.181 -36.481 1.00 74.75 83 GLU A CA 1
ATOM 582 C C . GLU A 1 83 ? -30.535 0.140 -35.488 1.00 74.75 83 GLU A C 1
ATOM 584 O O . GLU A 1 83 ? -29.631 0.447 -34.701 1.00 74.75 83 GLU A O 1
ATOM 589 N N . PRO A 1 84 ? -31.117 -1.072 -35.470 1.00 74.88 84 PRO A N 1
ATOM 590 C CA . PRO A 1 84 ? -30.698 -2.105 -34.541 1.00 74.88 84 PRO A CA 1
ATOM 591 C C . PRO A 1 84 ? -29.209 -2.380 -34.739 1.00 74.88 84 PRO A C 1
ATOM 593 O O . PRO A 1 84 ? -28.768 -2.599 -35.869 1.00 74.88 84 PRO A O 1
ATOM 596 N N . GLU A 1 85 ? -28.445 -2.375 -33.642 1.00 73.81 85 GLU A N 1
ATOM 597 C CA . GLU A 1 85 ? -27.034 -2.755 -33.661 1.00 73.81 85 GLU A CA 1
ATOM 598 C C . GLU A 1 85 ? -26.903 -4.099 -34.382 1.00 73.81 85 GLU A C 1
ATOM 600 O O . GLU A 1 85 ? -27.466 -5.116 -33.964 1.00 73.81 85 GLU A O 1
ATOM 605 N N . VAL A 1 86 ? -26.224 -4.082 -35.529 1.00 76.50 86 VAL A N 1
ATOM 606 C CA . VAL A 1 86 ? -26.122 -5.251 -36.396 1.00 76.50 86 VAL A CA 1
ATOM 607 C C . VAL A 1 86 ? -25.349 -6.322 -35.637 1.00 76.50 86 VAL A C 1
ATOM 609 O O . VAL A 1 86 ? -2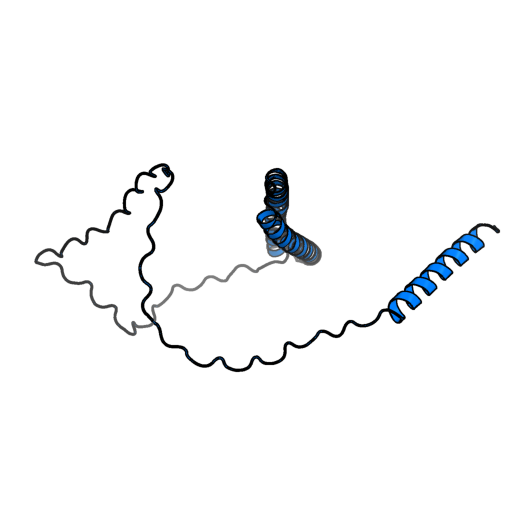4.148 -6.188 -35.389 1.00 76.50 86 VAL A O 1
ATOM 612 N N . ALA A 1 87 ? -26.043 -7.395 -35.258 1.00 74.31 87 ALA A N 1
ATOM 613 C CA . ALA A 1 87 ? -25.406 -8.561 -34.674 1.00 74.31 87 ALA A CA 1
ATOM 614 C C . ALA A 1 87 ? -24.346 -9.071 -35.659 1.00 74.31 87 ALA A C 1
ATOM 616 O O . ALA A 1 87 ? -24.665 -9.381 -36.807 1.00 74.31 87 ALA A O 1
ATOM 617 N N . ASN A 1 88 ? -23.097 -9.170 -35.196 1.00 75.75 88 ASN A N 1
ATOM 618 C CA . ASN A 1 88 ? -21.955 -9.609 -35.998 1.00 75.75 88 ASN A CA 1
ATOM 619 C C . ASN A 1 88 ? -21.502 -8.589 -37.066 1.00 75.75 88 ASN A C 1
ATOM 621 O O . ASN A 1 88 ? -21.272 -8.945 -38.224 1.00 75.75 88 ASN A O 1
ATOM 625 N N . ALA A 1 89 ? -21.371 -7.315 -36.673 1.00 77.44 89 ALA A N 1
ATOM 626 C CA . ALA A 1 89 ? -20.706 -6.306 -37.494 1.00 77.44 89 ALA A CA 1
ATOM 627 C C . ALA A 1 89 ? -19.338 -6.826 -37.996 1.00 77.44 89 ALA A C 1
ATOM 629 O O . ALA A 1 89 ? -18.617 -7.476 -37.230 1.00 77.44 89 ALA A O 1
ATOM 630 N N . PRO A 1 90 ? -18.966 -6.563 -39.265 1.00 84.88 90 PRO A N 1
ATOM 631 C CA . PRO A 1 90 ? -17.660 -6.944 -39.788 1.00 84.88 90 PRO A CA 1
ATOM 632 C C . PRO A 1 90 ? -16.533 -6.412 -38.890 1.00 84.88 90 PRO A C 1
ATOM 634 O O . PRO A 1 90 ? -16.696 -5.331 -38.315 1.00 84.88 90 PRO A O 1
ATOM 637 N N . PRO A 1 91 ? -15.390 -7.120 -38.777 1.00 85.38 91 PRO A N 1
ATOM 638 C CA . PRO A 1 91 ? -14.243 -6.623 -38.028 1.00 85.38 91 PRO A CA 1
ATOM 639 C C . PRO A 1 91 ? -13.909 -5.199 -38.469 1.00 85.38 91 PRO A C 1
ATOM 641 O O . PRO A 1 91 ? -13.640 -4.958 -39.647 1.00 85.38 91 PRO A O 1
ATOM 644 N N . GLN A 1 92 ? -13.972 -4.251 -37.534 1.00 84.12 92 GLN A N 1
ATOM 645 C CA . GLN A 1 92 ? -13.577 -2.882 -37.825 1.00 84.12 92 GLN A CA 1
ATOM 646 C C . GLN A 1 92 ? -12.073 -2.860 -38.070 1.00 84.12 92 GLN A C 1
ATOM 648 O O . GLN A 1 92 ? -11.293 -3.488 -37.348 1.00 84.12 92 GLN A O 1
ATOM 653 N N . GLN A 1 93 ? -11.669 -2.163 -39.126 1.00 88.50 93 GLN A N 1
ATOM 654 C CA . GLN A 1 93 ? -10.263 -1.949 -39.402 1.00 88.50 93 GLN A CA 1
ATOM 655 C C . GLN A 1 93 ? -9.753 -0.910 -38.404 1.00 88.50 93 GLN A C 1
ATOM 657 O O . GLN A 1 93 ? -9.943 0.286 -38.596 1.00 88.50 93 GLN A O 1
ATOM 662 N N . ASN A 1 94 ? -9.189 -1.394 -37.297 1.00 86.75 94 ASN A N 1
ATOM 663 C CA . ASN A 1 94 ? -8.587 -0.541 -36.281 1.00 86.75 94 ASN A CA 1
ATOM 664 C C . ASN A 1 94 ? -7.345 0.147 -36.852 1.00 86.75 94 ASN A C 1
ATOM 666 O O . ASN A 1 94 ? -6.639 -0.427 -37.690 1.00 86.75 94 ASN A O 1
ATOM 670 N N . ASP A 1 95 ? -7.060 1.347 -36.355 1.00 90.19 95 ASP A N 1
ATOM 671 C CA . ASP A 1 95 ? -5.795 2.013 -36.635 1.00 90.19 95 ASP A CA 1
ATOM 672 C C . ASP A 1 95 ? -4.613 1.115 -36.222 1.00 90.19 95 ASP A C 1
ATOM 674 O O . ASP A 1 95 ? -4.724 0.344 -35.256 1.00 90.19 95 ASP A O 1
ATOM 678 N N . PRO A 1 96 ? -3.474 1.182 -36.939 1.00 88.25 96 PRO A N 1
ATOM 679 C CA . PRO A 1 96 ? -2.267 0.478 -36.536 1.00 88.25 96 PRO A CA 1
ATOM 680 C C . PRO A 1 96 ? -1.897 0.839 -35.097 1.00 88.25 96 PRO A C 1
ATOM 682 O O . PRO A 1 96 ? -1.785 2.012 -34.746 1.00 88.25 96 PRO A O 1
ATOM 685 N N . ILE A 1 97 ? -1.704 -0.181 -34.263 1.00 82.25 97 ILE A N 1
ATOM 686 C CA . ILE A 1 97 ? -1.275 0.007 -32.878 1.00 82.25 97 ILE A CA 1
ATOM 687 C C . ILE A 1 97 ? 0.197 0.431 -32.904 1.00 82.25 97 ILE A C 1
ATOM 689 O O . ILE A 1 97 ? 1.036 -0.297 -33.438 1.00 82.25 97 ILE A O 1
ATOM 693 N N . GLU A 1 98 ? 0.506 1.602 -32.346 1.00 85.50 98 GLU A N 1
ATOM 694 C CA . GLU A 1 98 ? 1.889 2.044 -32.145 1.00 85.50 98 GLU A CA 1
ATOM 695 C C . GLU A 1 98 ? 2.623 1.097 -31.183 1.00 85.50 98 GLU A C 1
ATOM 697 O O . GLU A 1 98 ? 2.033 0.567 -30.238 1.00 85.50 98 GLU A O 1
ATOM 702 N N . GLU A 1 99 ? 3.922 0.886 -31.406 1.00 79.00 99 GLU A N 1
ATOM 703 C CA . GLU A 1 99 ? 4.735 0.056 -30.516 1.00 79.00 99 GLU A CA 1
ATOM 704 C C . GLU A 1 99 ? 4.788 0.671 -29.106 1.00 79.00 99 GLU A C 1
ATOM 706 O O . GLU A 1 99 ? 5.157 1.835 -28.923 1.00 79.00 99 GLU A O 1
ATOM 711 N N . GLU A 1 100 ? 4.406 -0.113 -28.091 1.00 76.44 100 GLU A N 1
ATOM 712 C CA . GLU A 1 100 ? 4.474 0.322 -26.695 1.00 76.44 100 GLU A CA 1
ATOM 713 C C . GLU A 1 100 ? 5.933 0.612 -26.318 1.00 76.44 100 GLU A C 1
ATOM 715 O O . GLU A 1 100 ? 6.844 -0.165 -26.619 1.00 76.44 100 GLU A O 1
ATOM 720 N N . LYS A 1 101 ? 6.167 1.734 -25.626 1.00 77.38 101 LYS A N 1
ATOM 721 C CA . LYS A 1 101 ? 7.502 2.065 -25.118 1.00 77.38 101 LYS A CA 1
ATOM 722 C C . LYS A 1 101 ? 8.024 0.937 -24.217 1.00 77.38 101 LYS A C 1
ATOM 724 O O . LYS A 1 101 ? 7.253 0.384 -23.428 1.00 77.38 101 LYS A O 1
ATOM 729 N N . PRO A 1 102 ? 9.331 0.624 -24.267 1.00 73.00 102 PRO A N 1
ATOM 730 C CA . PRO A 1 102 ? 9.901 -0.409 -23.418 1.00 73.00 102 PRO A CA 1
ATOM 731 C C . PRO A 1 102 ? 9.689 -0.050 -21.945 1.00 73.00 102 PRO A C 1
ATOM 733 O O . PRO A 1 102 ? 10.007 1.051 -21.499 1.00 73.00 102 PRO A O 1
ATOM 736 N N . GLN A 1 103 ? 9.151 -0.993 -21.173 1.00 85.56 103 GLN A N 1
ATOM 737 C CA . GLN A 1 103 ? 8.994 -0.837 -19.729 1.00 85.56 103 GLN A CA 1
ATOM 738 C C . GLN A 1 103 ? 10.353 -1.032 -19.039 1.00 85.56 103 GLN A C 1
ATOM 740 O O . GLN A 1 103 ? 10.640 -2.110 -18.504 1.00 85.56 103 GLN A O 1
ATOM 745 N N . THR A 1 104 ? 11.185 0.011 -19.091 1.00 91.94 104 THR A N 1
ATOM 746 C CA . THR A 1 104 ? 12.551 0.047 -18.548 1.00 91.94 104 THR A CA 1
ATOM 747 C C . THR A 1 104 ? 12.579 -0.165 -17.036 1.00 91.94 104 THR A C 1
ATOM 749 O O . THR A 1 104 ? 11.595 0.085 -16.325 1.00 91.94 104 THR A O 1
ATOM 752 N N . ALA A 1 105 ? 13.715 -0.629 -16.510 1.00 93.81 105 ALA A N 1
ATOM 753 C CA . ALA A 1 105 ? 13.878 -0.800 -15.065 1.00 93.81 105 ALA A CA 1
ATOM 754 C C . ALA A 1 105 ? 13.772 0.549 -14.338 1.00 93.81 105 ALA A C 1
ATOM 756 O O . ALA A 1 105 ? 13.172 0.624 -13.264 1.00 93.81 105 ALA A O 1
ATOM 757 N N . ARG A 1 106 ? 14.270 1.627 -14.960 1.00 92.56 106 ARG A N 1
ATOM 758 C CA . ARG A 1 106 ? 14.103 3.007 -14.470 1.00 92.56 106 ARG A CA 1
ATOM 759 C C . ARG A 1 106 ? 12.643 3.439 -14.382 1.00 92.56 106 ARG A C 1
ATOM 761 O O . ARG A 1 106 ? 12.233 3.950 -13.342 1.00 92.56 106 ARG A O 1
ATOM 768 N N . TRP A 1 107 ? 11.850 3.192 -15.424 1.00 93.50 107 TRP A N 1
ATOM 769 C CA . TRP A 1 107 ? 10.424 3.520 -15.411 1.00 93.50 107 TRP A CA 1
ATOM 770 C C . TRP A 1 107 ? 9.678 2.746 -14.316 1.00 93.50 107 TRP A C 1
ATOM 772 O O . TRP A 1 107 ? 8.900 3.323 -13.554 1.00 93.50 107 TRP A O 1
ATOM 782 N N . LYS A 1 108 ? 9.959 1.444 -14.170 1.00 95.12 108 LYS A N 1
ATOM 783 C CA . LYS A 1 108 ? 9.356 0.621 -13.107 1.00 95.12 108 LYS A CA 1
ATOM 784 C C . LYS A 1 108 ? 9.761 1.094 -11.714 1.00 95.12 108 LYS A C 1
ATOM 786 O O . LYS A 1 108 ? 8.918 1.105 -10.816 1.00 95.12 108 LYS A O 1
ATOM 791 N N . LEU A 1 109 ? 11.021 1.493 -11.530 1.00 96.31 109 LEU A N 1
ATOM 792 C CA . LEU A 1 109 ? 11.514 2.037 -10.267 1.00 96.31 109 LEU A CA 1
ATOM 793 C C . LEU A 1 109 ? 10.729 3.290 -9.874 1.00 96.31 109 LEU A C 1
ATOM 795 O O . LEU A 1 109 ? 10.159 3.326 -8.786 1.00 96.31 109 LEU A O 1
ATOM 799 N N . GLU A 1 110 ? 10.621 4.261 -10.785 1.00 95.62 110 GLU A N 1
ATOM 800 C CA . GLU A 1 110 ? 9.877 5.506 -10.557 1.00 95.62 110 GLU A CA 1
ATOM 801 C C . GLU A 1 110 ? 8.425 5.220 -10.140 1.00 95.62 110 GLU A C 1
ATOM 803 O O . GLU A 1 110 ? 7.915 5.769 -9.158 1.00 95.62 110 GLU A O 1
ATOM 808 N N . LYS A 1 111 ? 7.750 4.302 -10.846 1.00 96.88 111 LYS A N 1
ATOM 809 C CA . LYS A 1 111 ? 6.372 3.910 -10.517 1.00 96.88 111 LYS A CA 1
ATOM 810 C C . LYS A 1 111 ? 6.271 3.244 -9.151 1.00 96.88 111 LYS A C 1
ATOM 812 O O . LYS A 1 111 ? 5.358 3.558 -8.386 1.00 96.88 111 LYS A O 1
ATOM 817 N N . THR A 1 112 ? 7.203 2.357 -8.830 1.00 98.06 112 THR A N 1
ATOM 818 C CA . THR A 1 112 ? 7.215 1.639 -7.552 1.00 98.06 112 THR A CA 1
ATOM 819 C C . THR A 1 112 ? 7.425 2.603 -6.385 1.00 98.06 112 THR A C 1
ATOM 821 O O . THR A 1 112 ? 6.689 2.545 -5.397 1.00 98.06 112 THR A O 1
ATOM 824 N N . GLU A 1 113 ? 8.354 3.550 -6.514 1.00 98.06 113 GLU A N 1
ATOM 825 C CA . GLU A 1 113 ? 8.603 4.594 -5.513 1.00 98.06 113 GLU A CA 1
ATOM 826 C C . GLU A 1 113 ? 7.398 5.523 -5.334 1.00 98.06 113 GLU A C 1
ATOM 828 O O . GLU A 1 113 ? 7.025 5.868 -4.203 1.00 98.06 113 GLU A O 1
ATOM 833 N N . HIS A 1 114 ? 6.730 5.880 -6.433 1.00 98.19 114 HIS A N 1
ATOM 834 C CA . HIS A 1 114 ? 5.502 6.664 -6.384 1.00 98.19 114 HIS A CA 1
ATOM 835 C C . HIS A 1 114 ? 4.394 5.937 -5.605 1.00 98.19 114 HIS A C 1
ATOM 837 O O . HIS A 1 114 ? 3.792 6.509 -4.693 1.00 98.19 114 HIS A O 1
ATOM 843 N N . ILE A 1 115 ? 4.163 4.652 -5.897 1.00 98.19 115 ILE A N 1
ATOM 844 C CA . ILE A 1 115 ? 3.167 3.837 -5.187 1.00 98.19 115 ILE A CA 1
ATOM 845 C C . ILE A 1 115 ? 3.541 3.693 -3.706 1.00 98.19 115 ILE A C 1
ATOM 847 O O . ILE A 1 115 ? 2.680 3.856 -2.839 1.00 98.19 115 ILE A O 1
ATOM 851 N N . ALA A 1 116 ? 4.815 3.440 -3.393 1.00 98.44 116 ALA A N 1
ATOM 852 C CA . ALA A 1 116 ? 5.293 3.352 -2.014 1.00 98.44 116 ALA A CA 1
ATOM 853 C C . ALA A 1 116 ? 5.047 4.659 -1.241 1.00 98.44 116 ALA A C 1
ATOM 855 O O . ALA A 1 116 ? 4.650 4.627 -0.074 1.00 98.44 116 ALA A O 1
ATOM 856 N N . THR A 1 117 ? 5.214 5.808 -1.898 1.00 98.44 117 THR A N 1
ATOM 857 C CA . THR A 1 117 ? 4.942 7.130 -1.317 1.00 98.44 117 THR A CA 1
ATOM 858 C C . THR A 1 117 ? 3.460 7.309 -0.990 1.00 98.44 117 THR A C 1
ATOM 860 O O . THR A 1 117 ? 3.113 7.696 0.130 1.00 98.44 117 THR A O 1
ATOM 863 N N . LEU A 1 118 ? 2.570 6.985 -1.935 1.00 98.44 118 LEU A N 1
ATOM 864 C CA . LEU A 1 118 ? 1.122 7.071 -1.725 1.00 98.44 118 LEU A CA 1
ATOM 865 C C . LEU A 1 118 ? 0.658 6.152 -0.589 1.00 98.44 118 LEU A C 1
ATOM 867 O O . LEU A 1 118 ? -0.069 6.591 0.303 1.00 98.44 118 LEU A O 1
ATOM 871 N N . LEU A 1 119 ? 1.140 4.909 -0.575 1.00 98.38 119 LEU A N 1
ATOM 872 C CA . LEU A 1 119 ? 0.808 3.945 0.469 1.00 98.38 119 LEU A CA 1
ATOM 873 C C . LEU A 1 119 ? 1.358 4.371 1.839 1.00 98.38 119 LEU A C 1
ATOM 875 O O . LEU A 1 119 ? 0.693 4.189 2.857 1.00 98.38 119 LEU A O 1
ATOM 879 N N . GLY A 1 120 ? 2.548 4.978 1.875 1.00 98.38 120 GLY A N 1
ATOM 880 C CA . GLY A 1 120 ? 3.118 5.564 3.087 1.00 98.38 120 GLY A CA 1
ATOM 881 C C . GLY A 1 120 ? 2.224 6.655 3.681 1.00 98.38 120 GLY A C 1
ATOM 882 O O . GLY A 1 120 ? 1.953 6.641 4.882 1.00 98.38 120 GLY A O 1
ATOM 883 N N . ARG A 1 121 ? 1.687 7.545 2.837 1.00 98.56 121 ARG A N 1
ATOM 884 C CA . ARG A 1 121 ? 0.712 8.566 3.257 1.00 98.56 121 ARG A CA 1
ATOM 885 C C . ARG A 1 121 ? -0.565 7.938 3.819 1.00 98.56 121 ARG A C 1
ATOM 887 O O . ARG A 1 121 ? -1.082 8.412 4.830 1.00 98.56 121 ARG A O 1
ATOM 894 N N . ASP A 1 122 ? -1.063 6.874 3.194 1.00 98.25 122 ASP A N 1
ATOM 895 C CA . ASP A 1 122 ? -2.257 6.175 3.674 1.00 98.25 122 ASP A CA 1
ATOM 896 C C . ASP A 1 122 ? -2.036 5.497 5.026 1.00 98.25 122 ASP A C 1
ATOM 898 O O . ASP A 1 122 ? -2.920 5.553 5.879 1.00 98.25 122 ASP A O 1
ATOM 902 N N . VAL A 1 123 ? -0.851 4.928 5.271 1.00 98.62 123 VAL A N 1
ATOM 903 C CA . VAL A 1 123 ? -0.486 4.413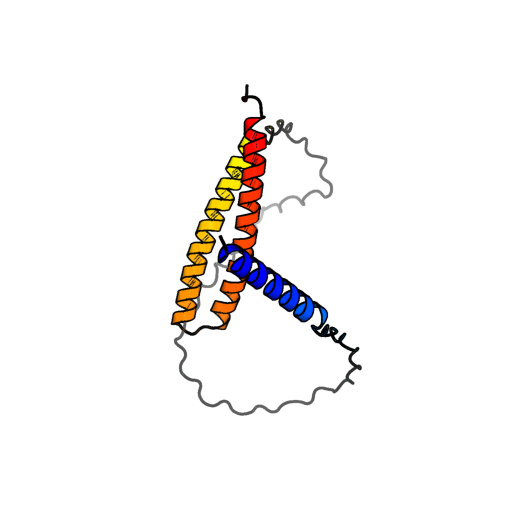 6.600 1.00 98.62 123 VAL A CA 1
ATOM 904 C C . VAL A 1 123 ? -0.551 5.528 7.646 1.00 98.62 123 VAL A C 1
ATOM 906 O O . VAL A 1 123 ? -1.216 5.348 8.665 1.00 98.62 123 VAL A O 1
ATOM 909 N N . SER A 1 124 ? 0.054 6.692 7.392 1.00 98.50 124 SER A N 1
ATOM 910 C CA . SER A 1 124 ? 0.008 7.819 8.337 1.00 98.50 124 SER A CA 1
ATOM 911 C C . SER A 1 124 ? -1.418 8.322 8.587 1.00 98.50 124 SER A C 1
ATOM 913 O O . SER A 1 124 ? -1.788 8.605 9.727 1.00 98.50 124 SER A O 1
ATOM 915 N N . ARG A 1 125 ? -2.252 8.388 7.542 1.00 98.62 125 ARG A N 1
ATOM 916 C CA . ARG A 1 125 ? -3.671 8.760 7.659 1.00 98.62 125 ARG A CA 1
ATOM 917 C C . ARG A 1 125 ? -4.447 7.760 8.521 1.00 98.62 125 ARG A C 1
ATOM 919 O O . ARG A 1 125 ? -5.163 8.165 9.434 1.00 98.62 125 ARG A O 1
ATOM 926 N N . LEU A 1 126 ? -4.274 6.463 8.267 1.00 98.62 126 LEU A N 1
ATOM 927 C CA . LEU A 1 126 ? -4.931 5.390 9.017 1.00 98.62 126 LEU A CA 1
ATOM 928 C C . LEU A 1 126 ? -4.478 5.339 10.482 1.00 98.62 126 LEU A C 1
ATOM 930 O O . LEU A 1 126 ? -5.282 5.033 11.357 1.00 98.62 126 LEU A O 1
ATOM 934 N N . GLU A 1 127 ? -3.222 5.669 10.785 1.00 98.50 127 GLU A N 1
ATOM 935 C CA . GLU A 1 127 ? -2.755 5.799 12.172 1.00 98.50 127 GLU A CA 1
ATOM 936 C C . GLU A 1 127 ? -3.491 6.919 12.921 1.00 98.50 127 GLU A C 1
ATOM 938 O O . GLU A 1 127 ? -3.889 6.728 14.075 1.00 98.50 127 GLU A O 1
ATOM 943 N N . GLY A 1 128 ? -3.750 8.045 12.249 1.00 98.50 128 GLY A N 1
ATOM 944 C CA . GLY A 1 128 ? -4.604 9.115 12.768 1.00 98.50 128 GLY A CA 1
ATOM 945 C C . GLY A 1 128 ? -6.038 8.643 13.027 1.00 98.50 128 GLY A C 1
ATOM 946 O O . GLY A 1 128 ? -6.549 8.803 14.136 1.00 98.50 128 GLY A O 1
ATOM 947 N N . GLU A 1 129 ? -6.660 7.980 12.046 1.00 98.31 129 GLU A N 1
ATOM 948 C CA . GLU A 1 129 ? -8.019 7.430 12.184 1.00 98.31 129 GLU A CA 1
ATOM 949 C C . GLU A 1 129 ? -8.129 6.415 13.325 1.00 98.31 129 GLU A C 1
ATOM 951 O O . GLU A 1 129 ? -9.112 6.403 14.067 1.00 98.31 129 GLU A O 1
ATOM 956 N N . ARG A 1 130 ? -7.113 5.562 13.491 1.00 98.50 130 ARG A N 1
ATOM 957 C CA . ARG A 1 130 ? -7.045 4.597 14.588 1.00 98.50 130 ARG A CA 1
ATOM 958 C C . ARG A 1 130 ? -7.060 5.308 15.936 1.00 98.50 130 ARG A C 1
ATOM 960 O O . ARG A 1 130 ? -7.779 4.891 16.842 1.00 98.50 130 ARG A O 1
ATOM 967 N N . GLN A 1 131 ? -6.261 6.364 16.082 1.00 98.56 131 GLN A N 1
ATOM 968 C CA . GLN A 1 131 ? -6.183 7.116 17.329 1.00 98.56 131 GLN A CA 1
ATOM 969 C C . GLN A 1 131 ? -7.494 7.858 17.624 1.00 98.56 131 GLN A C 1
ATOM 971 O O . GLN A 1 131 ? -7.928 7.885 18.775 1.00 98.56 131 GLN A O 1
ATOM 976 N N . GLU A 1 132 ? -8.162 8.384 16.599 1.00 98.50 132 GLU A N 1
ATOM 977 C CA . GLU A 1 132 ? -9.483 9.009 16.717 1.00 98.50 132 GLU A CA 1
ATOM 978 C C . GLU A 1 132 ? -10.587 7.993 17.065 1.00 98.50 132 GLU A C 1
ATOM 980 O O . GLU A 1 132 ? -11.475 8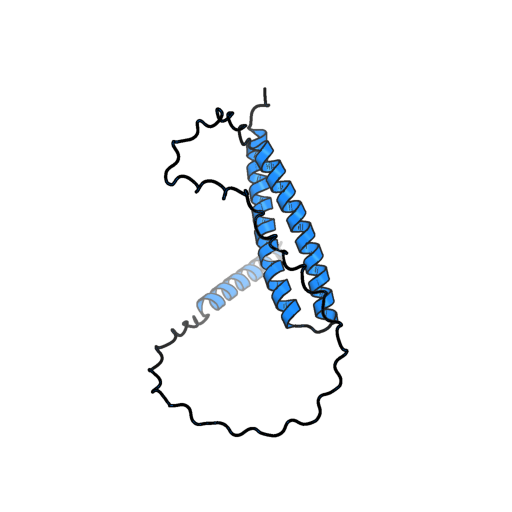.254 17.874 1.00 98.50 132 GLU A O 1
ATOM 985 N N . ALA A 1 133 ? -10.558 6.797 16.476 1.00 98.31 133 ALA A N 1
ATOM 986 C CA . ALA A 1 133 ? -11.471 5.720 16.853 1.00 98.31 133 ALA A CA 1
ATOM 987 C C . ALA A 1 133 ? -11.229 5.278 18.305 1.00 98.31 133 ALA A C 1
ATOM 989 O O . ALA A 1 133 ? -12.174 5.088 19.073 1.00 98.31 133 ALA A O 1
ATOM 990 N N . LYS A 1 134 ? -9.957 5.204 18.716 1.00 98.12 134 LYS A N 1
ATOM 991 C CA . LYS A 1 134 ? -9.564 4.869 20.086 1.00 98.12 134 LYS A CA 1
ATOM 992 C C . LYS A 1 134 ? -10.022 5.924 21.094 1.00 98.12 134 LYS A C 1
ATOM 994 O O . LYS A 1 134 ? -10.507 5.545 22.157 1.00 98.12 134 LYS A O 1
ATOM 999 N N . SER A 1 135 ? -9.910 7.216 20.777 1.00 98.38 135 SER A N 1
ATOM 1000 C CA . SER A 1 135 ? -10.384 8.293 21.660 1.00 98.38 135 SER A CA 1
ATOM 1001 C C . SER A 1 135 ? -11.909 8.313 21.796 1.00 98.38 135 SER A C 1
ATOM 1003 O O . SER A 1 135 ? -12.417 8.639 22.865 1.00 98.38 135 SER A O 1
ATOM 1005 N N . ARG A 1 136 ? -12.639 7.891 20.755 1.00 98.00 136 ARG A N 1
ATOM 1006 C CA . ARG A 1 136 ? -14.098 7.691 20.786 1.00 98.00 136 ARG A CA 1
ATOM 1007 C C . ARG A 1 136 ? -14.539 6.390 21.467 1.00 98.00 136 ARG A C 1
ATOM 1009 O O . ARG A 1 136 ? -15.731 6.201 21.688 1.00 98.00 136 ARG A O 1
ATOM 1016 N N . GLY A 1 137 ? -13.607 5.491 21.791 1.00 98.12 137 GLY A N 1
ATOM 1017 C CA . GLY A 1 137 ? -13.910 4.173 22.356 1.00 98.12 137 GLY A CA 1
ATOM 1018 C C . GLY A 1 137 ? -14.515 3.178 21.357 1.00 98.12 137 GLY A C 1
ATOM 1019 O O . GLY A 1 137 ? -15.027 2.137 21.772 1.00 98.12 137 GLY A O 1
ATOM 1020 N N . ASP A 1 138 ? -14.443 3.461 20.053 1.00 98.25 138 ASP A N 1
ATOM 1021 C CA . ASP A 1 138 ? -14.969 2.595 18.996 1.00 98.25 138 ASP A CA 1
ATOM 1022 C C . ASP A 1 138 ? -13.989 1.452 18.691 1.00 98.25 138 ASP A C 1
ATOM 1024 O O . ASP A 1 138 ? -13.112 1.542 17.826 1.00 98.25 138 ASP A O 1
ATOM 1028 N N . LYS A 1 139 ? -14.128 0.359 19.445 1.00 98.31 139 LYS A N 1
ATOM 1029 C CA . LYS A 1 139 ? -13.255 -0.820 19.341 1.00 98.31 139 LYS A CA 1
ATOM 1030 C C . LYS A 1 139 ? -13.356 -1.511 17.981 1.00 98.31 139 LYS A C 1
ATOM 1032 O O . LYS A 1 139 ? -12.331 -1.919 17.443 1.00 98.31 139 LYS A O 1
ATOM 1037 N N . ALA A 1 140 ? -14.560 -1.597 17.413 1.00 98.31 140 ALA A N 1
ATOM 1038 C CA . ALA A 1 140 ? -14.777 -2.249 16.124 1.00 98.31 140 ALA A CA 1
ATOM 1039 C C . ALA A 1 140 ? -14.042 -1.499 15.005 1.00 98.31 140 ALA A C 1
ATOM 1041 O O . ALA A 1 140 ? -13.364 -2.112 14.175 1.00 98.31 140 ALA A O 1
ATOM 1042 N N . ARG A 1 141 ? -14.099 -0.160 15.018 1.00 98.06 141 ARG A N 1
ATOM 1043 C CA . ARG A 1 141 ? -13.345 0.651 14.061 1.00 98.06 141 ARG A CA 1
ATOM 1044 C C . ARG A 1 141 ? -11.835 0.533 14.265 1.00 98.06 141 ARG A C 1
ATOM 1046 O O . ARG A 1 141 ? -11.114 0.440 13.274 1.00 98.06 141 ARG A O 1
ATOM 1053 N N . VAL A 1 142 ? -11.348 0.501 15.509 1.00 98.69 142 VAL A N 1
ATOM 1054 C CA . VAL A 1 142 ? -9.913 0.300 15.792 1.00 98.69 142 VAL A CA 1
ATOM 1055 C C . VAL A 1 142 ? -9.415 -1.022 15.207 1.00 98.69 142 VAL A C 1
ATOM 1057 O O . VAL A 1 142 ? -8.399 -1.025 14.518 1.00 98.69 142 VAL A O 1
ATOM 1060 N N . GLU A 1 143 ? -10.136 -2.125 15.416 1.00 98.56 143 GLU A N 1
ATOM 1061 C CA . GLU A 1 143 ? -9.760 -3.443 14.885 1.00 98.56 143 GLU A CA 1
ATOM 1062 C C . GLU A 1 143 ? -9.753 -3.469 13.350 1.00 98.56 143 GLU A C 1
ATOM 1064 O O . GLU A 1 143 ? -8.817 -3.990 12.734 1.00 98.56 143 GLU A O 1
ATOM 1069 N N . GLN A 1 144 ? -10.756 -2.851 12.718 1.00 98.38 144 GLN A N 1
ATOM 1070 C CA . GLN A 1 144 ? -10.821 -2.733 11.262 1.00 98.38 144 GLN A CA 1
ATOM 1071 C C . GLN A 1 144 ? -9.617 -1.962 10.700 1.00 98.38 144 GLN A C 1
ATOM 1073 O O . 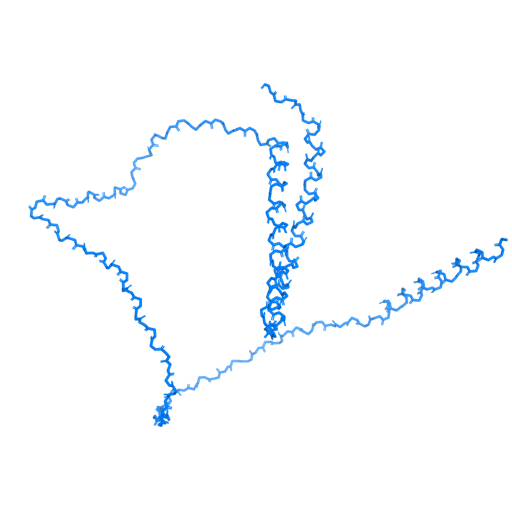GLN A 1 144 ? -8.996 -2.397 9.724 1.00 98.38 144 GLN A O 1
ATOM 1078 N N . VAL A 1 145 ? -9.278 -0.824 11.313 1.00 98.62 145 VAL A N 1
ATOM 1079 C CA . VAL A 1 145 ? -8.138 0.003 10.899 1.00 98.62 145 VAL A CA 1
ATOM 1080 C C . VAL A 1 145 ? -6.814 -0.717 11.170 1.00 98.62 145 VAL A C 1
ATOM 1082 O O . VAL A 1 145 ? -5.932 -0.687 10.315 1.00 98.62 145 VAL A O 1
ATOM 1085 N N . ASP A 1 146 ? -6.683 -1.444 12.281 1.00 98.69 146 ASP A N 1
ATOM 1086 C CA . ASP A 1 146 ? -5.484 -2.232 12.594 1.00 98.69 146 ASP A CA 1
ATOM 1087 C C . ASP A 1 146 ? -5.239 -3.349 11.569 1.00 98.69 146 ASP A C 1
ATOM 1089 O O . ASP A 1 146 ? -4.101 -3.559 11.130 1.00 98.69 146 ASP A O 1
ATOM 1093 N N . ALA A 1 147 ? -6.296 -4.019 11.102 1.00 98.50 147 ALA A N 1
ATOM 1094 C CA . ALA A 1 147 ? -6.187 -5.002 10.027 1.00 98.50 147 ALA A CA 1
ATOM 1095 C C . ALA A 1 147 ? -5.725 -4.371 8.698 1.00 98.50 147 ALA A C 1
ATOM 1097 O O . ALA A 1 147 ? -4.922 -4.963 7.970 1.00 98.50 147 ALA A O 1
ATOM 1098 N N . LEU A 1 148 ? -6.206 -3.165 8.371 1.00 98.31 148 LEU A N 1
ATOM 1099 C CA . LEU A 1 148 ? -5.760 -2.417 7.190 1.00 98.31 148 LEU A CA 1
ATOM 1100 C C . LEU A 1 148 ? -4.300 -1.971 7.318 1.00 98.31 148 LEU A C 1
ATOM 1102 O O . LEU A 1 148 ? -3.508 -2.236 6.413 1.00 98.31 148 LEU A O 1
ATOM 1106 N N . LEU A 1 149 ? -3.919 -1.396 8.460 1.00 98.56 149 LEU A N 1
ATOM 1107 C CA . LEU A 1 149 ? -2.547 -0.979 8.752 1.00 98.56 149 LEU A CA 1
ATOM 1108 C C . LEU A 1 149 ? -1.563 -2.140 8.635 1.00 98.56 149 LEU A C 1
ATOM 1110 O O . LEU A 1 149 ? -0.497 -1.982 8.042 1.00 98.56 149 LEU A O 1
ATOM 1114 N N . LYS A 1 150 ? -1.918 -3.325 9.146 1.00 98.56 150 LYS A N 1
ATOM 1115 C CA . LYS A 1 150 ? -1.080 -4.523 9.012 1.00 98.56 150 LYS A CA 1
ATOM 1116 C C . LYS A 1 150 ? -0.814 -4.853 7.542 1.00 98.56 150 LYS A C 1
ATOM 1118 O O . LYS A 1 150 ? 0.341 -5.037 7.165 1.00 98.56 150 LYS A O 1
ATOM 1123 N N . ARG A 1 151 ? -1.859 -4.884 6.709 1.00 98.31 151 ARG A N 1
ATOM 1124 C CA . ARG A 1 151 ? -1.734 -5.168 5.269 1.00 98.31 151 ARG A CA 1
ATOM 1125 C C . ARG A 1 151 ? -0.904 -4.111 4.545 1.00 98.31 151 ARG A C 1
ATOM 1127 O O . ARG A 1 151 ? -0.009 -4.463 3.786 1.00 98.31 151 ARG A O 1
ATOM 1134 N N . HIS A 1 152 ? -1.160 -2.829 4.800 1.00 98.31 152 HIS A N 1
ATOM 1135 C CA . HIS A 1 152 ? -0.424 -1.742 4.152 1.00 98.31 152 HIS A CA 1
ATOM 1136 C C . HIS A 1 152 ? 1.051 -1.713 4.550 1.00 98.31 152 HIS A C 1
ATOM 1138 O O . HIS A 1 152 ? 1.895 -1.494 3.692 1.00 98.31 152 HIS A O 1
ATOM 1144 N N . ARG A 1 153 ? 1.393 -2.003 5.811 1.00 98.38 153 ARG A N 1
ATOM 1145 C CA . ARG A 1 153 ? 2.796 -2.083 6.251 1.00 98.38 153 ARG A CA 1
ATOM 1146 C C . ARG A 1 153 ? 3.551 -3.235 5.590 1.00 98.38 153 ARG A C 1
ATOM 1148 O O . ARG A 1 153 ? 4.694 -3.042 5.189 1.00 98.38 153 ARG A O 1
ATOM 1155 N N . VAL A 1 154 ? 2.916 -4.402 5.453 1.00 98.56 154 VAL A N 1
ATOM 1156 C CA . VAL A 1 154 ? 3.497 -5.535 4.713 1.00 98.56 154 VAL A CA 1
ATOM 1157 C C . VAL A 1 154 ? 3.736 -5.138 3.258 1.00 98.56 154 VAL A C 1
ATOM 1159 O O . VAL A 1 154 ? 4.870 -5.210 2.792 1.00 98.56 154 VAL A O 1
ATOM 1162 N N . ARG A 1 155 ? 2.713 -4.604 2.579 1.00 98.38 155 ARG A N 1
ATOM 1163 C CA . ARG A 1 155 ? 2.834 -4.182 1.179 1.00 98.38 155 ARG A CA 1
ATOM 1164 C C . ARG A 1 155 ? 3.874 -3.078 0.976 1.00 98.38 155 ARG A C 1
ATOM 1166 O O . ARG A 1 155 ? 4.595 -3.085 -0.012 1.00 98.38 155 ARG A O 1
ATOM 1173 N N . LEU A 1 156 ? 3.981 -2.138 1.911 1.00 98.38 156 LEU A N 1
ATOM 1174 C CA . LEU A 1 156 ? 4.981 -1.075 1.855 1.00 98.38 156 LEU A CA 1
ATOM 1175 C C . LEU A 1 156 ? 6.407 -1.626 1.962 1.00 98.38 156 LEU A C 1
ATOM 1177 O O . LEU A 1 156 ? 7.304 -1.113 1.301 1.00 98.38 156 LEU A O 1
ATOM 1181 N N . ASN A 1 157 ? 6.623 -2.664 2.772 1.00 98.44 157 ASN A N 1
ATOM 1182 C CA . ASN A 1 157 ? 7.916 -3.342 2.814 1.00 98.44 157 ASN A CA 1
ATOM 1183 C C . ASN A 1 157 ? 8.204 -4.083 1.507 1.00 98.44 157 ASN A C 1
ATOM 1185 O O . ASN A 1 157 ? 9.300 -3.932 0.983 1.00 98.44 157 ASN A O 1
ATOM 1189 N N . GLU A 1 158 ? 7.230 -4.798 0.941 1.00 98.50 158 GLU A N 1
ATOM 1190 C CA . GLU A 1 158 ? 7.389 -5.449 -0.369 1.00 98.50 158 GLU A CA 1
ATOM 1191 C C . GLU A 1 158 ? 7.785 -4.446 -1.458 1.00 98.50 158 GLU A C 1
ATOM 1193 O O . GLU A 1 158 ? 8.761 -4.670 -2.164 1.00 98.50 158 GLU A O 1
ATOM 1198 N N . LEU A 1 159 ? 7.092 -3.304 -1.542 1.00 98.44 159 LEU A N 1
ATOM 1199 C CA . LEU A 1 159 ? 7.398 -2.249 -2.515 1.00 98.44 159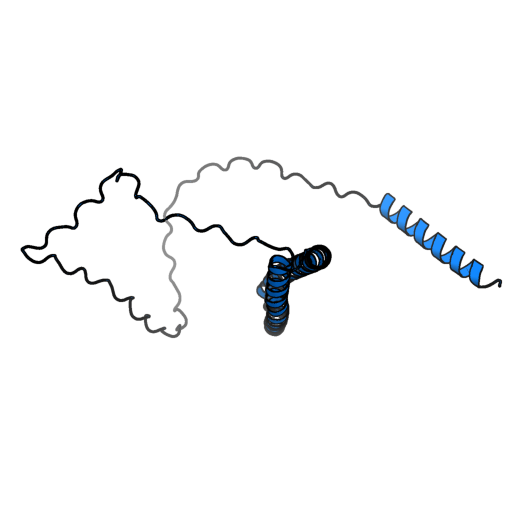 LEU A CA 1
ATOM 1200 C C . LEU A 1 159 ? 8.800 -1.659 -2.321 1.00 98.44 159 LEU A C 1
ATOM 1202 O O . LEU A 1 159 ? 9.446 -1.272 -3.288 1.00 98.44 159 LEU A O 1
ATOM 1206 N N . ARG A 1 160 ? 9.288 -1.577 -1.078 1.00 97.88 160 ARG A N 1
ATOM 1207 C CA . ARG A 1 160 ? 10.652 -1.108 -0.795 1.00 97.88 160 ARG A CA 1
ATOM 1208 C C . ARG A 1 160 ? 11.704 -2.117 -1.233 1.00 97.88 160 ARG A C 1
ATOM 1210 O O . ARG A 1 160 ? 12.741 -1.702 -1.739 1.00 97.88 160 ARG A O 1
ATOM 1217 N N . GLU A 1 161 ? 11.459 -3.408 -1.035 1.00 98.44 161 GLU A N 1
ATOM 1218 C CA . GLU A 1 161 ? 12.364 -4.444 -1.538 1.00 98.44 161 GLU A CA 1
ATOM 1219 C C . GLU A 1 161 ? 12.340 -4.489 -3.072 1.00 98.44 161 GLU A C 1
ATOM 1221 O O . GLU A 1 161 ? 13.397 -4.505 -3.697 1.00 98.44 161 GLU A O 1
ATOM 1226 N N . GLU A 1 162 ? 11.162 -4.387 -3.690 1.00 97.94 162 GLU A N 1
ATOM 1227 C CA . GLU A 1 162 ? 11.017 -4.283 -5.146 1.00 97.94 162 GLU A CA 1
ATOM 1228 C C . GLU A 1 162 ? 11.777 -3.065 -5.693 1.00 97.94 162 GLU A C 1
ATOM 1230 O O . GLU A 1 162 ? 12.597 -3.205 -6.599 1.00 97.94 162 GLU A O 1
ATOM 1235 N N . ALA A 1 163 ? 11.621 -1.892 -5.073 1.00 97.62 163 ALA A N 1
ATOM 1236 C CA . ALA A 1 163 ? 12.373 -0.695 -5.438 1.00 97.62 163 ALA A CA 1
ATOM 1237 C C . ALA A 1 163 ? 13.895 -0.894 -5.320 1.00 97.62 163 ALA A C 1
ATOM 1239 O O . ALA A 1 163 ? 14.631 -0.433 -6.186 1.00 97.62 163 ALA A O 1
ATOM 1240 N N . ARG A 1 164 ? 14.397 -1.623 -4.311 1.00 97.62 164 ARG A N 1
ATOM 1241 C CA . ARG A 1 164 ? 15.836 -1.946 -4.224 1.00 97.62 164 ARG A CA 1
ATOM 1242 C C . ARG A 1 164 ? 16.296 -2.796 -5.404 1.00 97.62 164 ARG A C 1
ATOM 1244 O O . ARG A 1 164 ? 17.301 -2.460 -6.025 1.00 97.62 164 ARG A O 1
ATOM 1251 N N . THR A 1 165 ? 15.544 -3.841 -5.747 1.00 97.56 165 THR A N 1
ATOM 1252 C CA . THR A 1 165 ? 15.881 -4.705 -6.891 1.00 97.56 165 THR A CA 1
ATOM 1253 C C . THR A 1 165 ? 15.835 -3.946 -8.220 1.00 97.56 165 THR A C 1
ATOM 1255 O O . THR A 1 165 ? 16.726 -4.091 -9.057 1.00 97.56 165 THR A O 1
ATOM 1258 N N . LEU A 1 166 ? 14.846 -3.065 -8.396 1.00 96.44 166 LEU A N 1
ATOM 1259 C CA . LEU A 1 166 ? 14.720 -2.226 -9.585 1.00 96.44 166 LEU A CA 1
ATOM 1260 C C . LEU A 1 166 ? 15.810 -1.155 -9.648 1.00 96.44 166 LEU A C 1
ATOM 1262 O O . LEU A 1 166 ? 16.299 -0.861 -10.733 1.00 96.44 166 LEU A O 1
ATOM 1266 N N . ALA A 1 167 ? 16.242 -0.609 -8.510 1.00 96.38 167 ALA A N 1
ATOM 1267 C CA . ALA A 1 167 ? 17.346 0.342 -8.450 1.00 96.38 167 ALA A CA 1
ATOM 1268 C C . ALA A 1 167 ? 18.680 -0.287 -8.867 1.00 96.38 167 ALA A C 1
ATOM 1270 O O . ALA A 1 167 ? 19.499 0.382 -9.496 1.00 96.38 167 ALA A O 1
ATOM 1271 N N . GLU A 1 168 ? 18.904 -1.562 -8.553 1.00 96.44 168 GLU A N 1
ATOM 1272 C CA . GLU A 1 168 ? 20.062 -2.308 -9.050 1.00 96.44 168 GLU A CA 1
ATOM 1273 C C . GLU A 1 168 ? 19.968 -2.525 -10.565 1.00 96.44 168 GLU A C 1
ATOM 1275 O O . GLU A 1 168 ? 20.905 -2.183 -11.287 1.00 96.44 168 GLU A O 1
ATOM 1280 N N . ALA A 1 169 ? 18.816 -2.981 -11.066 1.00 94.50 169 ALA A N 1
ATOM 1281 C CA . ALA A 1 169 ? 18.594 -3.183 -12.499 1.00 94.50 169 ALA A CA 1
ATOM 1282 C C . ALA A 1 169 ? 18.720 -1.878 -13.314 1.00 94.50 169 ALA A C 1
ATOM 1284 O O . ALA A 1 169 ? 19.373 -1.852 -14.356 1.00 94.50 169 ALA A O 1
ATOM 1285 N N . ALA A 1 170 ? 18.181 -0.769 -12.802 1.00 93.19 170 ALA A N 1
ATOM 1286 C CA . ALA A 1 170 ? 18.229 0.557 -13.419 1.00 93.19 170 ALA A CA 1
ATOM 1287 C C . ALA A 1 170 ? 19.652 1.133 -13.559 1.00 93.19 170 ALA A C 1
ATOM 1289 O O . ALA A 1 170 ? 19.885 2.014 -14.395 1.00 93.19 170 ALA A O 1
ATOM 1290 N N . ARG A 1 171 ? 20.608 0.667 -12.738 1.00 93.00 171 ARG A N 1
ATOM 1291 C CA . ARG A 1 171 ? 22.034 1.030 -12.845 1.00 93.00 171 ARG A CA 1
ATOM 1292 C C . ARG A 1 171 ? 22.749 0.256 -13.946 1.00 93.00 171 ARG A C 1
ATOM 1294 O O . ARG A 1 171 ? 23.706 0.773 -14.511 1.00 93.00 171 ARG A O 1
ATOM 1301 N N . SER A 1 172 ? 22.314 -0.972 -14.213 1.00 91.56 172 SER A N 1
ATOM 1302 C CA . SER A 1 172 ? 22.866 -1.831 -15.265 1.00 91.56 172 SER A CA 1
ATOM 1303 C C . SER A 1 172 ? 22.264 -1.548 -16.643 1.00 91.56 172 SER A C 1
ATOM 1305 O O . SER A 1 172 ? 22.783 -2.034 -17.645 1.00 91.56 172 SER A O 1
ATOM 1307 N N . GLU A 1 173 ? 21.178 -0.779 -16.698 1.00 86.75 173 GLU A N 1
ATOM 1308 C CA . GLU A 1 173 ? 20.483 -0.424 -17.931 1.00 86.75 173 GLU A CA 1
ATOM 1309 C C . GLU A 1 173 ? 21.266 0.643 -18.724 1.00 86.75 173 GLU A C 1
ATOM 1311 O O . GLU A 1 173 ? 21.690 1.654 -18.142 1.00 86.75 173 GLU A O 1
ATOM 1316 N N . PRO A 1 174 ? 21.484 0.443 -20.040 1.00 82.56 174 PRO A N 1
ATOM 1317 C CA . PRO A 1 174 ? 22.111 1.454 -20.881 1.00 82.56 174 PRO A CA 1
ATOM 1318 C C . PRO A 1 174 ? 21.259 2.736 -20.918 1.00 82.56 174 PRO A C 1
ATOM 1320 O O . PRO A 1 174 ? 20.040 2.673 -20.750 1.00 82.56 174 PRO A O 1
ATOM 1323 N N . PRO A 1 175 ? 21.881 3.914 -21.106 1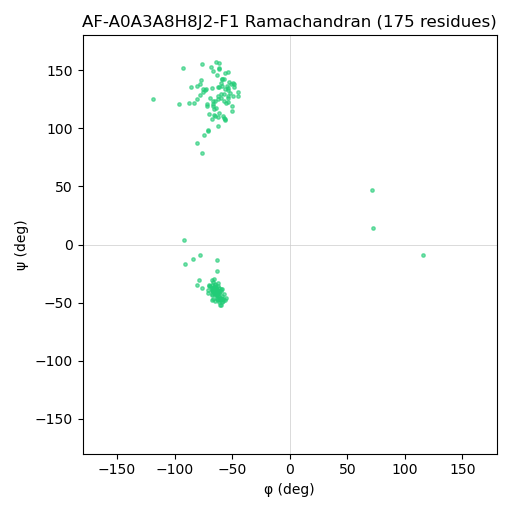.00 74.69 175 PRO A N 1
ATOM 1324 C CA . PRO A 1 175 ? 21.135 5.158 -21.254 1.00 74.69 175 PRO A CA 1
ATOM 1325 C C . PRO A 1 175 ? 20.192 5.067 -22.4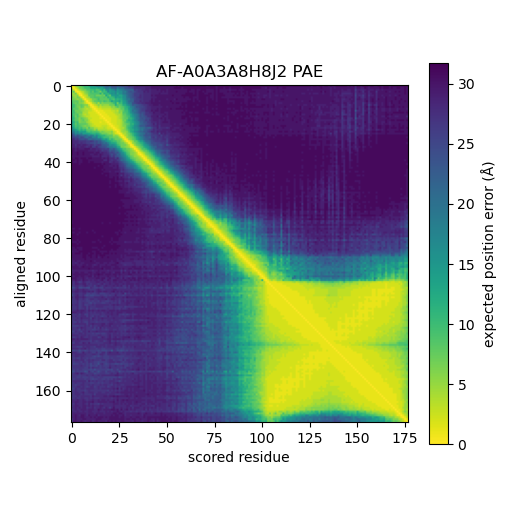60 1.00 74.69 175 PRO A C 1
ATOM 1327 O O . PRO A 1 175 ? 20.570 4.515 -23.495 1.00 74.69 175 PRO A O 1
ATOM 1330 N N . GLU A 1 176 ? 18.974 5.590 -22.304 1.00 69.44 176 GLU A N 1
ATOM 1331 C CA . GLU A 1 176 ? 18.017 5.681 -23.410 1.00 69.44 176 GLU A CA 1
ATOM 1332 C C . GLU A 1 176 ? 18.616 6.518 -24.563 1.00 69.44 176 GLU A C 1
ATOM 1334 O O . GLU A 1 176 ? 19.365 7.463 -24.282 1.00 69.44 176 GLU A O 1
ATOM 1339 N N . PRO A 1 177 ? 18.358 6.131 -25.828 1.00 64.69 177 PRO A N 1
ATOM 1340 C CA . PRO A 1 177 ? 18.920 6.778 -27.016 1.00 64.69 177 PRO A CA 1
ATOM 1341 C C . PRO A 1 177 ? 18.410 8.206 -27.246 1.00 64.69 177 PRO A C 1
ATOM 1343 O O . PRO A 1 177 ? 17.267 8.517 -26.841 1.00 64.69 177 PRO A O 1
#

Mean predicted aligned error: 20.97 Å

Radius of gyration: 33.77 Å; Cα contacts (8 Å, |Δi|>4): 48; chains: 1; bounding box: 91×49×73 Å